Protein 6T0Q (pdb70)

Foldseek 3Di:
DDDAFPAFKDFDDFFFQQFAFWWDACPPVQQFWFDAWAKKKKKDKAWDPPPWWWFKKKKWKEWAAWKWKDKQLHTFDIGTHQQATDITIATAGTTIMMIMMIGGHHDGRGHTTMKMWIWIAIRHGDIDIDIDDQNIFMAPHHQDVSNRHPPDDRPVGHTIHTRAGQCGHPRHHHHFDFNDDLFVAFWWAAPCQPPQWHDFWKKKKKDKFFPPVFFWFKKKKKKDKAAKKWKDKQRHTNDIDGDLQEITMMMGGHDGTGMMMMMMIGGHRIGGITMWMKMWIYTPVTDIDIDIDDQVMWMDGDQDPPNRHRDDDSPPTHRIGGPGRAADPPSGNNRHGDGD

Radius of gyration: 22.01 Å; Cα contacts (8 Å, |Δi|>4): 995; chains: 1; bounding box: 43×61×59 Å

Nearest PDB structures (foldseek):
  6t0q-assembly1_A  TM=1.003E+00  e=1.542E-68  Pleurotus ostreatus
  6li7-assembly1_A  TM=1.002E+00  e=1.374E-64  Pleurotus ostreatus
  3w5n-assembly1_A  TM=4.608E-01  e=1.724E-20  Streptomyces avermitilis MA-4680 = NBRC 14893
  2okx-assembly1_A  TM=4.204E-01  e=1.233E-11  Bacillus sp. GL1
  6qe7-assembly2_B  TM=2.698E-01  e=7.653E-05  Acetivibrio thermocellus

Sequence (340 aa):
ATCKITATPRQFQPALLSTSKWIWTGENPIPGGSNIISTRPFRKNITAPCGKCSVCATIVVASDDAHTFYVNGVRIGTGAGFRQGQALFVALQPTWNLFAIAGQNLVANSPAGIMASILVHFSDGTSETFVTDESWKTLRAAPPENFQLPSTNDSNWPSAAVQGAYQNSVWGPPVLPPVLPLRGSSNWIWTSDNVNGAAPVGSRAFRKTVNQCTKVAVCATVLIAADDRYTLYVNGATVGSGSSYTVADAYTIPNLHPTFNTFAINATNGGGPAGVIATILITYSDGSNETVVTDASWKAIQTIPQGFQPPLIDEFGWESAKIIGAFGVAPWGAGMVIPSA

Secondary structure (DSSP, 8-state):
---------EE------TT-EEEE--SSSSTT--B-SEEEEEEEEEEPPTT--EEEEEEEEEEEEEEEEEETTEEEEEEEEEEEEEEEEEE--SSEEEEEEEEEE-STTB--EEEEEEEEEETTS-EEEEE-STTSEE-SSSPPTTTTSTTS--TTSPBPEEEEESSSSSS-PPBPPBSS-STT-EEEE-TT-BTTBB-SEEEEEEEEE--TTS-EEEEEEEEEEESEEEEEETTEEEEEE--SSB-EEEEE----SS-EEEEEEEEE-SBS-EEEEEEEEEETTS-EEEEESSTTSEEESSPPTTSSSTT---TTPEEPEEEEETT-TTT-S--B--B-

Solvent-accessible surface area: 14130 Å² total; per-residue (Å²): 129,121,46,175,68,88,8,87,32,80,143,7,63,44,1,96,2,60,92,0,69,0,0,2,7,13,57,33,121,113,78,12,13,59,9,111,106,15,42,19,0,0,11,53,80,13,88,22,46,135,85,50,10,8,11,6,3,6,0,0,1,0,0,10,34,17,6,28,0,35,4,28,19,58,160,21,14,79,21,72,27,47,179,97,3,51,26,18,16,2,9,20,66,48,71,96,6,4,1,0,0,14,0,70,0,91,84,54,122,19,40,0,0,0,0,0,0,0,2,6,12,2,5,71,36,63,35,74,55,39,27,0,32,101,54,0,49,1,38,147,50,67,34,54,156,81,8,31,54,67,99,32,115,26,74,147,27,65,66,4,33,56,9,13,15,56,125,110,31,92,11,24,80,2,87,45,10,57,2,6,71,1,203,61,1,21,0,0,0,0,52,29,5,76,157,52,43,9,65,109,21,42,24,0,0,3,44,47,12,71,76,99,129,60,75,9,24,6,1,10,0,0,0,0,0,11,45,125,5,31,2,30,7,50,28,54,91,18,14,70,13,69,37,95,78,72,3,42,5,18,8,2,5,60,16,89,64,43,58,3,0,1,0,0,38,0,35,0,56,34,29,51,1,0,0,0,1,1,2,22,0,4,4,72,83,8,38,65,44,73,12,32,0,38,48,64,1,68,0,34,72,114,44,49,183,28,19,39,51,43,145,46,119,60,182,58,19,53,63,4,71,76,52,10,57,37,29,57,88,91,34,23,75,69,21,89,39,40,44,0

B-factor: mean 29.85, std 12.52, range [14.78, 109.97]

Structure (mmCIF, N/CA/C/O backbone):
data_6T0Q
#
_entry.id   6T0Q
#
_cell.length_a   153.070
_cell.length_b   153.070
_cell.length_c   145.811
_cell.angle_alpha   90.000
_cell.angle_beta   90.000
_cell.angle_gamma   120.000
#
_symmetry.space_group_name_H-M   'P 61 2 2'
#
loop_
_entity.id
_entity.type
_entity.pdbx_description
1 polymer Lectin
2 branched 2-acetamido-2-deoxy-beta-D-glucopyranose-(1-4)-2-acetamido-2-deoxy-beta-D-glucopyranose
3 non-polymer 2-acetamido-2-deoxy-beta-D-glucopyranose
4 non-polymer 'CALCIUM ION'
5 non-polymer GLYCEROL
6 water water
#
loop_
_atom_site.group_PDB
_atom_site.id
_atom_site.type_symbol
_atom_site.label_atom_id
_atom_site.label_alt_id
_atom_site.label_comp_id
_atom_site.label_asym_id
_atom_site.label_entity_id
_atom_site.label_seq_id
_atom_site.pdbx_PDB_ins_code
_atom_site.Cartn_x
_atom_site.Cartn_y
_atom_site.Cartn_z
_atom_site.occupancy
_atom_site.B_iso_or_equiv
_atom_site.auth_seq_id
_atom_site.auth_comp_id
_atom_site.auth_asym_id
_atom_site.auth_atom_id
_atom_site.pdbx_PDB_model_num
ATOM 1 N N . ALA A 1 14 ? 29.380 74.892 47.487 1.00 102.85 34 ALA A N 1
ATOM 2 C CA . ALA A 1 14 ? 29.277 76.082 46.651 1.00 103.28 34 ALA A CA 1
ATOM 3 C C . ALA A 1 14 ? 28.706 75.749 45.271 1.00 103.70 34 ALA A C 1
ATOM 4 O O . ALA A 1 14 ? 27.926 76.522 44.716 1.00 100.35 34 ALA A O 1
ATOM 6 N N . THR A 1 15 ? 29.092 74.595 44.728 1.00 103.83 35 THR A N 1
ATOM 7 C CA . THR A 1 15 ? 28.668 74.152 43.407 1.00 96.69 35 THR A CA 1
ATOM 8 C C . THR A 1 15 ? 27.805 72.897 43.510 1.00 84.77 35 THR A C 1
ATOM 9 O O . THR A 1 15 ? 27.876 72.144 44.486 1.00 83.73 35 THR A O 1
ATOM 13 N N . CYS A 1 16 ? 26.980 72.682 42.482 1.00 70.27 36 CYS A N 1
ATOM 14 C CA . CYS A 1 16 ? 26.073 71.543 42.414 1.00 59.18 36 CYS A CA 1
ATOM 15 C C . CYS A 1 16 ? 26.416 70.640 41.235 1.00 47.03 36 CYS A C 1
ATOM 16 O O . CYS A 1 16 ? 26.877 71.098 40.185 1.00 43.77 36 CYS A O 1
ATOM 19 N N . LYS A 1 17 ? 26.161 69.350 41.422 1.00 37.28 37 LYS A N 1
ATOM 20 C CA . LYS A 1 17 ? 26.204 68.387 40.331 1.00 37.56 37 LYS A CA 1
ATOM 21 C C . LYS A 1 17 ? 25.086 68.680 39.335 1.00 33.03 37 LYS A C 1
ATOM 22 O O . LYS A 1 17 ? 23.939 68.909 39.729 1.00 32.23 37 LYS A O 1
ATOM 28 N N . ILE A 1 18 ? 25.409 68.682 38.044 1.00 27.17 38 ILE A N 1
ATOM 29 C CA . ILE A 1 18 ? 24.418 68.979 37.014 1.00 28.31 38 ILE A CA 1
ATOM 30 C C . ILE A 1 18 ? 23.807 67.667 36.542 1.00 30.33 38 ILE A C 1
ATOM 31 O O . ILE A 1 18 ? 24.451 66.883 35.844 1.00 32.57 38 ILE A O 1
ATOM 36 N N . THR A 1 19 ? 22.564 67.418 36.940 1.00 28.14 39 THR A N 1
ATOM 37 C CA . THR A 1 19 ? 21.826 66.267 36.449 1.00 28.91 39 THR A CA 1
ATOM 38 C C . THR A 1 19 ? 20.918 66.613 35.271 1.00 27.51 39 THR A C 1
ATOM 39 O O . THR A 1 19 ? 20.341 65.706 34.666 1.00 30.91 39 THR A O 1
ATOM 43 N N . ALA A 1 20 ? 20.782 67.895 34.927 1.00 30.35 40 ALA A N 1
ATOM 44 C CA . ALA A 1 20 ? 20.063 68.273 33.713 1.00 28.28 40 ALA A CA 1
ATOM 45 C C . ALA A 1 20 ? 20.742 67.667 32.491 1.00 26.48 40 ALA A C 1
ATOM 46 O O . ALA A 1 20 ? 21.972 67.602 32.418 1.00 26.55 40 ALA A O 1
ATOM 48 N N . THR A 1 21 ? 19.940 67.225 31.530 1.00 26.54 41 THR A N 1
ATOM 49 C CA . THR A 1 21 ? 20.411 66.654 30.274 1.00 28.66 41 THR A CA 1
ATOM 50 C C . THR A 1 21 ? 19.774 67.389 29.103 1.00 25.17 41 THR A C 1
ATOM 51 O O . THR A 1 21 ? 18.810 68.138 29.287 1.00 25.64 41 THR A O 1
ATOM 55 N N . PRO A 1 22 ? 20.290 67.206 27.875 1.00 26.86 42 PRO A N 1
ATOM 56 C CA . PRO A 1 22 ? 19.750 67.954 26.726 1.00 24.99 42 PRO A CA 1
ATOM 57 C C . PRO A 1 22 ? 18.244 67.785 26.561 1.00 29.24 42 PRO A C 1
ATOM 58 O O . PRO A 1 22 ? 17.675 66.736 26.862 1.00 27.46 42 PRO A O 1
ATOM 62 N N . ARG A 1 23 ? 17.595 68.842 26.072 1.00 26.32 43 ARG A N 1
ATOM 63 C CA . ARG A 1 23 ? 16.145 68.831 25.943 1.00 27.40 43 ARG A CA 1
ATOM 64 C C . ARG A 1 23 ? 15.718 69.788 24.839 1.00 22.12 43 ARG A C 1
ATOM 65 O O . ARG A 1 23 ? 16.495 70.618 24.360 1.00 20.52 43 ARG A O 1
ATOM 73 N N . GLN A 1 24 ? 14.459 69.666 24.446 1.00 20.81 44 GLN A N 1
ATOM 74 C CA . GLN A 1 24 ? 13.873 70.670 23.572 1.00 25.45 44 GLN A CA 1
ATOM 75 C C . GLN A 1 24 ? 13.984 72.048 24.218 1.00 25.64 44 GLN A C 1
ATOM 76 O O . GLN A 1 24 ? 13.765 72.207 25.421 1.00 23.60 44 GLN A O 1
ATOM 82 N N . PHE A 1 25 ? 14.355 73.043 23.418 1.00 21.20 45 PHE A N 1
ATOM 83 C CA . PHE A 1 25 ? 14.525 74.395 23.939 1.00 21.70 45 PHE A CA 1
ATOM 84 C C . PHE A 1 25 ? 13.196 74.934 24.461 1.00 21.42 45 PHE A C 1
ATOM 85 O O . PHE A 1 25 ? 12.154 74.767 23.820 1.00 21.54 45 PHE A O 1
ATOM 93 N N . GLN A 1 26 ? 13.237 75.587 25.632 1.00 20.72 46 GLN A N 1
ATOM 94 C CA . GLN A 1 26 ? 12.048 76.181 26.249 1.00 21.29 46 GLN A CA 1
ATOM 95 C C . GLN A 1 26 ? 12.073 77.696 26.095 1.00 20.10 46 GLN A C 1
ATOM 96 O O . GLN A 1 26 ? 12.942 78.360 26.683 1.00 22.07 46 GLN A O 1
ATOM 102 N N . PRO A 1 27 ? 11.145 78.284 25.345 1.00 23.06 47 PRO A N 1
ATOM 103 C CA . PRO A 1 27 ? 11.182 79.734 25.124 1.00 24.50 47 PRO A CA 1
ATOM 104 C C . PRO A 1 27 ? 10.992 80.507 26.419 1.00 26.94 47 PRO A C 1
ATOM 105 O O . PRO A 1 27 ? 10.147 80.164 27.246 1.00 25.46 47 PRO A O 1
ATOM 109 N N . ALA A 1 28 ? 11.810 81.543 26.601 1.00 22.95 48 ALA A N 1
ATOM 110 C CA . ALA A 1 28 ? 11.496 82.560 27.596 1.00 23.76 48 ALA A CA 1
ATOM 111 C C . ALA A 1 28 ? 10.370 83.432 27.054 1.00 25.44 48 ALA A C 1
ATOM 112 O O . ALA A 1 28 ? 10.382 83.809 25.881 1.00 24.31 48 ALA A O 1
ATOM 114 N N . LEU A 1 29 ? 9.378 83.717 27.891 1.00 19.76 49 LEU A N 1
ATOM 115 C CA . LEU A 1 29 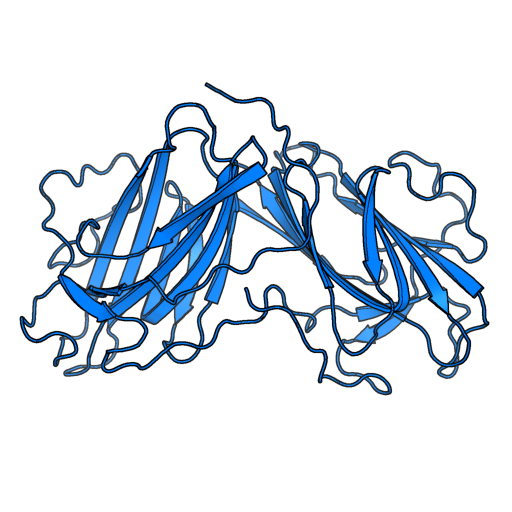? 8.194 84.464 27.487 1.00 19.75 49 LEU A CA 1
ATOM 116 C C . LEU A 1 29 ? 8.127 85.785 28.242 1.00 21.58 49 LEU A C 1
ATOM 117 O O . LEU A 1 29 ? 8.563 85.878 29.390 1.00 19.07 49 LEU A O 1
ATOM 122 N N . LEU A 1 30 ? 7.530 86.789 27.608 1.00 20.82 50 LEU A N 1
ATOM 123 C CA . LEU A 1 30 ? 7.377 88.111 28.206 1.00 23.06 50 LEU A CA 1
ATOM 124 C C . LEU A 1 30 ? 6.035 88.297 28.899 1.00 24.23 50 LEU A C 1
ATOM 125 O O . LEU A 1 30 ? 5.798 89.362 29.482 1.00 19.78 50 LEU A O 1
ATOM 130 N N . SER A 1 31 ? 5.172 87.275 28.865 1.00 22.29 51 SER A N 1
ATOM 131 C CA . SER A 1 31 ? 3.771 87.425 29.270 1.00 23.51 51 SER A CA 1
ATOM 132 C C . SER A 1 31 ? 3.627 87.905 30.708 1.00 24.97 51 SER A C 1
ATOM 133 O O . SER A 1 31 ? 2.679 88.632 31.030 1.00 25.65 51 SER A O 1
ATOM 136 N N . THR A 1 32 ? 4.522 87.481 31.601 1.00 18.67 52 THR A N 1
ATOM 137 C CA . THR A 1 32 ? 4.417 87.874 33.000 1.00 23.36 52 THR A CA 1
ATOM 138 C C . THR A 1 32 ? 5.309 89.057 33.346 1.00 24.05 52 THR A C 1
ATOM 139 O O . THR A 1 32 ? 5.366 89.459 34.512 1.00 23.74 52 THR A O 1
ATOM 143 N N . SER A 1 33 ? 5.986 89.639 32.366 1.00 17.61 53 SER A N 1
ATOM 144 C CA . SER A 1 33 ? 6.944 90.689 32.668 1.00 18.75 53 SER A CA 1
ATOM 145 C C . SER A 1 33 ? 6.267 92.056 32.706 1.00 22.99 53 SER A C 1
ATOM 146 O O . SER A 1 33 ? 5.173 92.249 32.168 1.00 22.67 53 SER A O 1
ATOM 149 N N . LYS A 1 34 ? 6.944 93.018 33.343 1.00 18.12 54 LYS A N 1
ATOM 150 C CA . LYS A 1 34 ? 6.469 94.393 33.436 1.00 17.09 54 LYS A CA 1
ATOM 151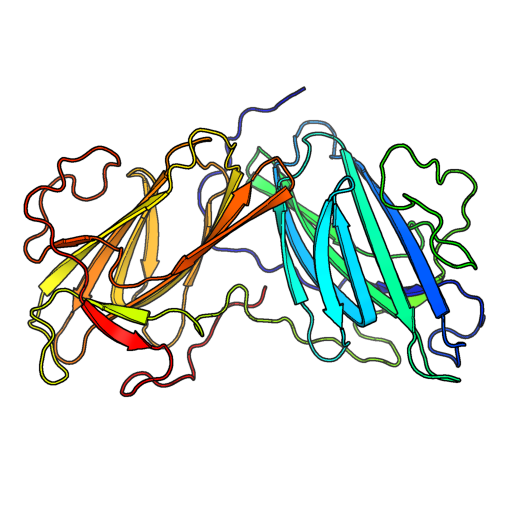 C C . LYS A 1 34 ? 7.482 95.366 32.838 1.00 17.98 54 LYS A C 1
ATOM 152 O O . LYS A 1 34 ? 8.696 95.150 32.903 1.00 20.61 54 LYS A O 1
ATOM 158 N N . TRP A 1 35 ? 6.960 96.443 32.258 1.00 16.80 55 TRP A N 1
ATOM 159 C CA . TRP A 1 35 ? 7.773 97.596 31.889 1.00 17.34 55 TRP A CA 1
ATOM 160 C C . TRP A 1 35 ? 8.130 98.385 33.144 1.00 20.81 55 TRP A C 1
ATOM 161 O O . TRP A 1 35 ? 7.263 98.636 33.987 1.00 19.69 55 TRP A O 1
ATOM 172 N N . ILE A 1 36 ? 9.392 98.800 33.275 1.00 17.94 56 ILE A N 1
ATOM 173 C CA . ILE A 1 36 ? 9.753 99.635 34.415 1.00 19.58 56 ILE A CA 1
ATOM 174 C C . ILE A 1 36 ? 10.510 100.869 33.952 1.00 22.54 56 ILE A C 1
ATOM 175 O O . ILE A 1 36 ? 11.187 100.873 32.915 1.00 18.63 56 ILE A O 1
ATOM 180 N N . TRP A 1 37 ? 10.369 101.928 34.739 1.00 19.50 57 TRP A N 1
ATOM 181 C CA . TRP A 1 37 ? 11.185 103.126 34.614 1.00 18.13 57 TRP A CA 1
ATOM 182 C C . TRP A 1 37 ? 11.316 103.700 36.024 1.00 22.13 57 TRP A C 1
ATOM 183 O O . TRP A 1 37 ? 11.164 102.973 37.014 1.00 20.37 57 TRP A O 1
ATOM 194 N N . THR A 1 38 ? 11.587 105.003 36.124 1.00 21.86 58 THR A N 1
ATOM 195 C CA . THR A 1 38 ? 11.882 105.631 37.409 1.00 20.65 58 THR A CA 1
ATOM 196 C C . THR A 1 38 ? 10.653 106.181 38.116 1.00 24.02 58 THR A C 1
ATOM 197 O O . THR A 1 38 ? 10.678 106.340 39.339 1.00 24.02 58 THR A O 1
ATOM 201 N N . GLY A 1 39 ? 9.604 106.536 37.387 1.00 20.61 59 GLY A N 1
ATOM 202 C CA . GLY A 1 39 ? 8.513 107.253 38.010 1.00 21.77 59 GLY A CA 1
ATOM 203 C C . GLY A 1 39 ? 8.734 108.744 38.115 1.00 26.25 59 GLY A C 1
ATOM 204 O O . GLY A 1 39 ? 7.940 109.429 38.771 1.00 21.53 59 GLY A O 1
ATOM 205 N N . GLU A 1 40 ? 9.788 109.273 37.481 1.00 22.47 60 GLU A N 1
ATOM 206 C CA . GLU A 1 40 ? 9.959 110.722 37.413 1.00 28.30 60 GLU A CA 1
ATOM 207 C C . GLU A 1 40 ? 8.713 111.398 36.853 1.00 29.13 60 GLU A C 1
ATOM 208 O O . GLU A 1 40 ? 8.352 112.498 37.281 1.00 26.14 60 GLU A O 1
ATOM 214 N N . ASN A 1 41 ? 8.026 110.745 35.915 1.00 22.89 61 ASN A N 1
ATOM 215 C CA . ASN A 1 41 ? 6.647 111.108 35.614 1.00 22.42 61 ASN A CA 1
ATOM 216 C C . ASN A 1 41 ? 5.749 110.104 36.313 1.00 21.39 61 ASN A C 1
ATOM 217 O O . ASN A 1 41 ? 5.811 108.907 35.981 1.00 23.57 61 ASN A O 1
ATOM 222 N N . PRO A 1 42 ? 4.926 110.521 37.285 1.00 19.95 62 PRO A N 1
ATOM 223 C CA . PRO A 1 42 ? 4.070 109.556 37.992 1.00 25.75 62 PRO A CA 1
ATOM 224 C C . PRO A 1 42 ? 2.999 108.925 37.114 1.00 24.34 62 PRO A C 1
ATOM 225 O O . PRO A 1 42 ? 2.324 107.994 37.579 1.00 24.76 62 PRO A O 1
ATOM 229 N N . ILE A 1 43 ? 2.815 109.384 35.880 1.00 23.69 63 ILE A N 1
ATOM 230 C CA . ILE A 1 43 ? 1.895 108.750 34.940 1.00 21.53 63 ILE A CA 1
ATOM 231 C C . ILE A 1 43 ? 2.652 107.632 34.227 1.00 20.32 63 ILE A C 1
ATOM 232 O O . ILE A 1 43 ? 3.627 107.923 33.515 1.00 21.41 63 ILE A O 1
ATOM 237 N N . PRO A 1 44 ? 2.255 106.371 34.389 1.00 21.94 64 PRO A N 1
ATOM 238 C CA . PRO A 1 44 ? 2.945 105.279 33.684 1.00 21.48 64 PRO A CA 1
ATOM 239 C C . PRO A 1 44 ? 2.729 105.398 32.182 1.00 23.22 64 PRO A C 1
ATOM 240 O O . PRO A 1 44 ? 1.616 105.644 31.717 1.00 22.23 64 PRO A O 1
ATOM 244 N N . GLY A 1 45 ? 3.807 105.242 31.423 1.00 18.67 65 GLY A N 1
ATOM 245 C CA . GLY A 1 45 ? 3.683 105.460 29.994 1.00 20.06 65 GLY A CA 1
ATOM 246 C C . GLY A 1 45 ? 3.532 106.911 29.600 1.00 21.49 65 GLY A C 1
ATOM 247 O O . GLY A 1 45 ? 3.237 107.202 28.434 1.00 20.50 65 GLY A O 1
ATOM 248 N N . GLY A 1 46 ? 3.738 107.837 30.535 1.00 19.28 66 GLY A N 1
ATOM 249 C CA . GLY A 1 46 ? 3.632 109.247 30.231 1.00 20.31 66 GLY A CA 1
ATOM 250 C C . GLY A 1 46 ? 4.902 109.817 29.627 1.00 21.88 66 GLY A C 1
ATOM 251 O O . GLY A 1 46 ? 5.879 109.118 29.357 1.00 20.02 66 GLY A O 1
ATOM 252 N N . SER A 1 47 ? 4.858 111.132 29.408 1.00 18.31 67 SER A N 1
ATOM 253 C CA . SER A 1 47 ? 5.977 111.888 28.857 1.00 22.19 67 SER A CA 1
ATOM 254 C C . SER A 1 47 ? 7.191 111.857 29.786 1.00 25.38 67 SER A C 1
ATOM 255 O O . SER A 1 47 ? 7.086 112.184 30.973 1.00 24.54 67 SER A O 1
ATOM 258 N N . ASN A 1 48 ? 8.353 111.486 29.242 1.00 18.93 68 ASN A N 1
ATOM 259 C CA . ASN A 1 48 ? 9.595 111.462 30.005 1.00 22.35 68 ASN A CA 1
ATOM 260 C C . ASN A 1 48 ? 10.686 112.255 29.296 1.00 26.11 68 ASN A C 1
ATOM 261 O O . ASN A 1 48 ? 10.684 112.406 28.072 1.00 21.35 68 ASN A O 1
ATOM 266 N N . ILE A 1 49 ? 11.651 112.726 30.085 1.00 23.60 69 ILE A N 1
ATOM 267 C CA . ILE A 1 49 ? 12.753 113.514 29.539 1.00 28.36 69 ILE A CA 1
ATOM 268 C C . ILE A 1 49 ? 13.801 112.593 28.922 1.00 29.14 69 ILE A C 1
ATOM 269 O O . ILE A 1 49 ? 13.919 111.414 29.262 1.00 24.23 69 ILE A O 1
ATOM 274 N N . ILE A 1 50 ? 14.592 113.160 28.007 1.00 23.82 70 ILE A N 1
ATOM 275 C CA . ILE A 1 50 ? 15.768 112.461 27.504 1.00 24.37 70 ILE A CA 1
ATOM 276 C C . ILE A 1 50 ? 16.703 112.187 28.668 1.00 27.37 70 ILE A C 1
ATOM 277 O O . ILE A 1 50 ? 17.059 113.099 29.424 1.00 26.09 70 ILE A O 1
ATOM 282 N N . SER A 1 51 ? 17.098 110.927 28.830 1.00 24.17 71 SER A N 1
ATOM 283 C CA . SER A 1 51 ? 17.813 110.525 30.034 1.00 25.45 71 SER A CA 1
ATOM 284 C C . SER A 1 51 ? 18.245 109.072 29.910 1.00 26.44 71 SER A C 1
ATOM 285 O O . SER A 1 51 ? 17.670 108.294 29.142 1.00 25.29 71 SER A O 1
ATOM 288 N N . THR A 1 52 ? 19.262 108.722 30.695 1.00 27.55 72 THR A N 1
ATOM 289 C CA . THR A 1 52 ? 19.708 107.350 30.892 1.00 25.65 72 THR A CA 1
ATOM 290 C C . THR A 1 52 ? 19.534 107.006 32.366 1.00 24.82 72 THR A C 1
ATOM 291 O O . THR A 1 52 ? 19.840 107.824 33.240 1.00 23.97 72 THR A O 1
ATOM 295 N N . ARG A 1 53 ? 19.024 105.806 32.651 1.00 23.73 73 ARG A N 1
ATOM 296 C CA . ARG A 1 53 ? 18.688 105.448 34.029 1.00 21.14 73 ARG A CA 1
ATOM 297 C C . ARG A 1 53 ? 19.116 104.019 34.341 1.00 23.50 73 ARG A C 1
ATOM 298 O O . ARG A 1 53 ? 19.003 103.140 33.473 1.00 24.70 73 ARG A O 1
ATOM 306 N N . PRO A 1 54 ? 19.612 103.759 35.554 1.00 24.75 74 PRO A N 1
ATOM 307 C CA . PRO A 1 54 ? 20.023 102.403 35.931 1.00 24.42 74 PRO A CA 1
ATOM 308 C C . PRO A 1 54 ? 18.903 101.584 36.553 1.00 27.50 74 PRO A C 1
ATOM 309 O O . PRO A 1 54 ? 18.012 102.105 37.225 1.00 24.80 74 PRO A O 1
ATOM 313 N N . PHE A 1 55 ? 18.987 100.270 36.338 1.00 22.15 75 PHE A N 1
ATOM 314 C CA . PHE A 1 55 ? 18.064 99.302 36.926 1.00 24.42 75 PHE A CA 1
ATOM 315 C C . PHE A 1 55 ? 18.860 98.073 37.340 1.00 24.20 75 PHE A C 1
ATOM 316 O O . PHE A 1 55 ? 19.682 97.582 36.562 1.00 28.24 75 PHE A O 1
ATOM 324 N N . ARG A 1 56 ? 18.618 97.588 38.560 1.00 21.90 76 ARG A N 1
ATOM 325 C CA . ARG A 1 56 ? 19.404 96.515 39.160 1.00 27.87 76 ARG A CA 1
ATOM 326 C C . ARG A 1 56 ? 18.497 95.574 39.929 1.00 27.67 76 ARG A C 1
ATOM 327 O O . ARG A 1 56 ? 17.549 96.010 40.587 1.00 23.42 76 ARG A O 1
ATOM 335 N N . LYS A 1 57 ? 18.852 94.291 39.914 1.00 23.02 77 LYS A N 1
ATOM 336 C CA . LYS A 1 57 ? 18.164 93.315 40.752 1.00 25.99 77 LYS A CA 1
ATOM 337 C C . LYS A 1 57 ? 19.115 92.163 41.050 1.00 24.80 77 LYS A C 1
ATOM 338 O O . LYS A 1 57 ? 19.655 91.554 40.122 1.00 23.19 77 LYS A O 1
ATOM 344 N N . ASN A 1 58 ? 19.352 91.902 42.336 1.00 23.54 78 ASN A N 1
ATOM 345 C CA . ASN A 1 58 ? 20.073 90.716 42.801 1.00 27.09 78 ASN A CA 1
ATOM 346 C C . ASN A 1 58 ? 19.059 89.588 42.930 1.00 29.28 78 ASN A C 1
ATOM 347 O O . ASN A 1 58 ? 18.149 89.655 43.761 1.00 25.15 78 ASN A O 1
ATOM 352 N N . ILE A 1 59 ? 19.201 88.555 42.110 1.00 21.59 79 ILE A N 1
ATOM 353 C CA .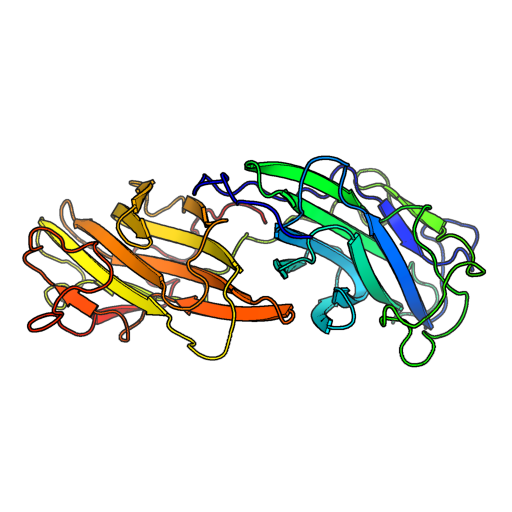 ILE A 1 59 ? 18.268 87.435 42.102 1.00 26.84 79 ILE A CA 1
ATOM 354 C C . ILE A 1 59 ? 18.971 86.230 42.711 1.00 34.18 79 ILE A C 1
ATOM 355 O O . ILE A 1 59 ? 20.010 85.790 42.207 1.00 30.31 79 ILE A O 1
ATOM 360 N N . THR A 1 60 ? 18.413 85.704 43.797 1.00 32.75 80 THR A N 1
ATOM 361 C CA . THR A 1 60 ? 19.002 84.563 44.486 1.00 38.12 80 THR A CA 1
ATOM 362 C C . THR A 1 60 ? 18.418 83.253 43.962 1.00 38.84 80 THR A C 1
ATOM 363 O O . THR A 1 60 ? 17.277 83.201 43.495 1.00 47.06 80 THR A O 1
ATOM 367 N N . ALA A 1 61 ? 19.240 82.185 44.005 1.00 39.57 81 ALA A N 1
ATOM 368 C CA . ALA A 1 61 ? 18.747 80.875 43.599 1.00 42.90 81 ALA A CA 1
ATOM 369 C C . ALA A 1 61 ? 17.868 80.288 44.699 1.00 47.86 81 ALA A C 1
ATOM 370 O O . ALA A 1 61 ? 18.168 80.460 45.884 1.00 41.55 81 ALA A O 1
ATOM 372 N N . PRO A 1 62 ? 16.772 79.620 44.337 1.00 53.18 82 PRO A N 1
ATOM 373 C CA . PRO A 1 62 ? 15.978 78.909 45.348 1.00 53.17 82 PRO A CA 1
ATOM 374 C C . PRO A 1 62 ? 16.834 77.886 46.080 1.00 54.26 82 PRO A C 1
ATOM 375 O O . PRO A 1 62 ? 17.730 77.269 45.502 1.00 49.13 82 PRO A O 1
ATOM 379 N N . CYS A 1 63 ? 16.570 77.730 47.375 1.00 65.97 83 CYS A N 1
ATOM 380 C CA . CYS A 1 63 ? 17.373 76.818 48.177 1.00 67.96 83 CYS A CA 1
ATOM 381 C C . CYS A 1 63 ? 17.267 75.401 47.631 1.00 54.28 83 CYS A C 1
ATOM 382 O O . CYS A 1 63 ? 16.212 74.978 47.151 1.00 57.05 83 CYS A O 1
ATOM 385 N N . GLY A 1 64 ? 18.382 74.677 47.674 1.00 48.06 84 GLY A N 1
ATOM 386 C CA . GLY A 1 64 ? 18.427 73.300 47.238 1.00 47.89 84 GLY A CA 1
ATOM 387 C C . GLY A 1 64 ? 18.935 73.075 45.827 1.00 50.18 84 GLY A C 1
ATOM 388 O O . GLY A 1 64 ? 19.110 71.916 45.434 1.00 48.76 84 GLY A O 1
ATOM 389 N N . LYS A 1 65 ? 19.174 74.131 45.052 1.00 57.68 85 LYS A N 1
ATOM 390 C CA . LYS A 1 65 ? 19.650 73.952 43.685 1.00 55.34 85 LYS A CA 1
ATOM 391 C C . LYS A 1 65 ? 20.528 75.126 43.282 1.00 47.26 85 LYS A C 1
ATOM 392 O O . LYS A 1 65 ? 20.524 76.187 43.915 1.00 40.54 85 LYS A O 1
ATOM 398 N N . CYS A 1 66 ? 21.276 74.917 42.202 1.00 37.96 86 CYS A N 1
ATOM 399 C CA . CYS A 1 66 ? 22.207 75.897 41.669 1.00 29.38 86 CYS A CA 1
ATOM 400 C C . CYS A 1 66 ? 21.716 76.376 40.313 1.00 30.72 86 CYS A C 1
ATOM 401 O O . CYS A 1 66 ? 21.282 75.570 39.484 1.00 22.83 86 CYS A O 1
ATOM 404 N N . SER A 1 67 ? 21.809 77.676 40.080 1.00 23.10 87 SER A N 1
ATOM 405 C CA . SER A 1 67 ? 21.538 78.201 38.755 1.00 27.38 87 SER A CA 1
ATOM 406 C C . SER A 1 67 ? 22.732 77.923 37.851 1.00 29.87 87 SER A C 1
ATOM 407 O O . SER A 1 67 ? 23.887 77.928 38.297 1.00 26.87 87 SER A O 1
ATOM 410 N N . VAL A 1 68 ? 22.447 77.651 36.585 1.00 25.60 88 VAL A N 1
ATOM 411 C CA . VAL A 1 68 ? 23.458 77.268 35.607 1.00 25.94 88 VAL A CA 1
ATOM 412 C C . VAL A 1 68 ? 23.585 78.312 34.500 1.00 21.97 88 VAL A C 1
ATOM 413 O O . VAL A 1 68 ? 24.677 78.806 34.219 1.00 23.11 88 VAL A O 1
ATOM 417 N N . CYS A 1 69 ? 22.473 78.659 33.861 1.00 20.87 89 CYS A N 1
ATOM 418 C CA . CYS A 1 69 ? 22.502 79.590 32.743 1.00 19.85 89 CYS A CA 1
ATOM 419 C C . CYS A 1 69 ? 21.098 80.144 32.561 1.00 23.38 89 CYS A C 1
ATOM 420 O O . CYS A 1 69 ? 20.146 79.680 33.195 1.00 22.55 89 CYS A O 1
ATOM 423 N N . ALA A 1 70 ? 20.979 81.156 31.693 1.00 21.14 90 ALA A N 1
ATOM 424 C CA . ALA A 1 70 ? 19.709 81.849 31.508 1.00 22.74 90 ALA A CA 1
ATOM 425 C C . ALA A 1 70 ? 19.476 82.164 30.044 1.00 22.74 90 ALA A C 1
ATOM 426 O O . ALA A 1 70 ? 20.415 82.500 29.316 1.00 20.01 90 ALA A O 1
ATOM 428 N N . THR A 1 71 ? 18.211 82.065 29.636 1.00 21.04 91 THR A N 1
ATOM 429 C CA . THR A 1 71 ? 17.722 82.614 28.380 1.00 21.64 91 THR A CA 1
ATOM 430 C C . THR A 1 71 ? 17.045 83.943 28.694 1.00 22.81 91 THR A C 1
ATOM 431 O O . THR A 1 71 ? 16.150 83.992 29.543 1.00 22.48 91 THR A O 1
ATOM 435 N N . ILE A 1 72 ? 17.477 85.014 28.037 1.00 18.28 92 ILE A N 1
ATOM 436 C CA . ILE A 1 72 ? 16.985 86.357 28.340 1.00 20.01 92 ILE A CA 1
ATOM 437 C C . ILE A 1 72 ? 16.301 86.933 27.109 1.00 21.14 92 ILE A C 1
ATOM 438 O O . ILE A 1 72 ? 16.806 86.791 25.989 1.00 21.42 92 ILE A O 1
ATOM 443 N N . VAL A 1 73 ? 15.150 87.579 27.309 1.00 15.88 93 VAL A N 1
ATOM 444 C CA . VAL A 1 73 ? 14.532 88.407 26.274 1.00 17.08 93 VAL A CA 1
ATOM 445 C C . VAL A 1 73 ? 14.316 89.790 26.866 1.00 20.42 93 VAL A C 1
ATOM 446 O O . VAL A 1 73 ? 13.743 89.912 27.955 1.00 18.37 93 VAL A O 1
ATOM 450 N N . VAL A 1 74 ? 14.770 90.828 26.158 1.00 16.47 94 VAL A N 1
ATOM 451 C CA . VAL A 1 74 ? 14.724 92.191 26.686 1.00 17.76 94 VAL A CA 1
ATOM 452 C C . VAL A 1 74 ? 14.217 93.134 25.598 1.00 21.90 94 VAL A C 1
ATOM 453 O O . VAL A 1 74 ? 14.518 92.956 24.412 1.00 18.91 94 VAL A O 1
ATOM 457 N N . ALA A 1 75 ? 13.412 94.117 26.002 1.00 18.52 95 ALA A N 1
ATOM 458 C CA . ALA A 1 75 ? 12.893 95.135 25.100 1.00 18.74 95 ALA A CA 1
ATOM 459 C C . ALA A 1 75 ? 12.996 96.484 25.791 1.00 22.59 95 ALA A C 1
ATOM 460 O O . ALA A 1 75 ? 13.029 96.565 27.022 1.00 19.85 95 ALA A O 1
ATOM 462 N N . SER A 1 76 ? 13.011 97.555 24.997 1.00 18.27 96 SER A N 1
ATOM 463 C CA . SER A 1 76 ? 13.242 98.861 25.599 1.00 18.16 96 SER A CA 1
ATOM 464 C C . SER A 1 76 ? 12.635 99.960 24.751 1.00 22.83 96 SER A C 1
ATOM 465 O O . SER A 1 76 ? 12.564 99.859 23.529 1.00 19.08 96 SER A O 1
ATOM 468 N N . ASP A 1 77 ? 12.267 101.042 25.415 1.00 20.34 97 ASP A N 1
ATOM 469 C CA . ASP A 1 77 ? 11.952 102.296 24.748 1.00 20.59 97 ASP A CA 1
ATOM 470 C C . ASP A 1 77 ? 12.788 103.352 25.452 1.00 21.88 97 ASP A C 1
ATOM 471 O O . ASP A 1 77 ? 12.464 103.728 26.579 1.00 22.17 97 ASP A O 1
ATOM 476 N N . ASP A 1 78 ? 13.876 103.824 24.823 1.00 20.48 98 ASP A N 1
ATOM 477 C CA . ASP A 1 78 ? 14.284 103.537 23.443 1.00 21.12 98 ASP A CA 1
ATOM 478 C C . ASP A 1 78 ? 15.371 102.474 23.302 1.00 21.96 98 ASP A C 1
ATOM 479 O O . ASP A 1 78 ? 15.404 101.759 22.313 1.00 22.30 98 ASP A O 1
ATOM 484 N N . ALA A 1 79 ? 16.290 102.393 24.264 1.00 19.28 99 ALA A N 1
ATOM 485 C CA . ALA A 1 79 ? 17.467 101.550 24.087 1.00 20.33 99 ALA A CA 1
ATOM 486 C C . ALA A 1 79 ? 17.912 101.012 25.440 1.00 22.47 99 ALA A C 1
ATOM 487 O O . ALA A 1 79 ? 17.498 101.511 26.490 1.00 18.99 99 ALA A O 1
ATOM 489 N N . HIS A 1 80 ? 18.783 99.996 25.410 1.00 21.21 100 HIS A N 1
ATOM 490 C CA . HIS A 1 80 ? 19.237 99.359 26.642 1.00 19.99 100 HIS A CA 1
ATOM 491 C C . HIS A 1 80 ? 20.635 98.775 26.476 1.00 22.22 100 HIS A C 1
ATOM 492 O O . HIS A 1 80 ? 21.067 98.429 25.371 1.00 20.26 100 HIS A O 1
ATOM 499 N N . THR A 1 81 ? 21.318 98.635 27.613 1.00 21.37 101 THR A N 1
ATOM 500 C CA . THR A 1 81 ? 22.521 97.820 27.744 1.00 22.07 101 THR A CA 1
ATOM 501 C C . THR A 1 81 ? 22.309 96.862 28.905 1.00 23.53 101 THR A C 1
ATOM 502 O O . THR A 1 81 ? 21.932 97.294 29.996 1.00 23.06 101 THR A O 1
ATOM 506 N N . PHE A 1 82 ? 22.559 95.575 28.678 1.00 25.39 102 PHE A N 1
ATOM 507 C CA . PHE A 1 82 ? 22.245 94.525 29.640 1.00 23.65 102 PHE A CA 1
ATOM 508 C C . PHE A 1 82 ? 23.535 93.955 30.222 1.00 25.52 102 PHE A C 1
ATOM 509 O O . PHE A 1 82 ? 24.429 93.548 29.468 1.00 24.59 102 PHE A O 1
ATOM 517 N N . TYR A 1 83 ? 23.616 93.902 31.555 1.00 21.90 103 TYR A N 1
ATOM 518 C CA . TYR A 1 83 ? 24.787 93.395 32.265 1.00 23.74 103 TYR A CA 1
ATOM 519 C C . TYR A 1 83 ? 24.405 92.222 33.160 1.00 26.27 103 TYR A C 1
ATOM 520 O O . TYR A 1 83 ? 23.332 92.220 33.773 1.00 21.90 103 TYR A O 1
ATOM 529 N N . VAL A 1 84 ? 25.303 91.244 33.275 1.00 21.27 104 VAL A N 1
ATOM 530 C CA . VAL A 1 84 ? 25.105 90.133 34.199 1.00 19.81 104 VAL A CA 1
ATOM 531 C C . VAL A 1 84 ? 26.373 89.963 35.025 1.00 25.29 104 VAL A C 1
ATOM 532 O O . VAL A 1 84 ? 27.449 89.698 34.473 1.00 24.55 104 VAL A O 1
ATOM 536 N N . ASN A 1 85 ? 26.246 90.130 36.343 1.00 24.52 105 ASN A N 1
ATOM 537 C CA . ASN A 1 85 ? 27.376 90.032 37.267 1.00 28.57 105 ASN A CA 1
ATOM 538 C C . ASN A 1 85 ? 28.527 90.925 36.818 1.00 32.43 105 ASN A C 1
ATOM 539 O O . ASN A 1 85 ? 29.695 90.540 36.863 1.00 28.99 105 ASN A O 1
ATOM 544 N N . GLY A 1 86 ? 28.184 92.127 36.351 1.00 27.65 106 GLY A N 1
ATOM 545 C CA . GLY A 1 86 ? 29.157 93.124 35.967 1.00 29.83 106 GLY A CA 1
ATOM 546 C C . GLY A 1 86 ? 29.674 93.018 34.551 1.00 29.43 106 GLY A C 1
ATOM 547 O O . GLY A 1 86 ? 30.469 93.868 34.138 1.00 32.52 106 GLY A O 1
ATOM 548 N N . VAL A 1 87 ? 29.253 92.011 33.792 1.00 25.92 107 VAL A N 1
ATOM 549 C CA . VAL A 1 87 ? 29.733 91.791 32.431 1.00 26.32 107 VAL A CA 1
ATOM 550 C C . VAL A 1 87 ? 28.663 92.252 31.455 1.00 24.86 107 VAL A C 1
ATOM 551 O O . VAL A 1 87 ? 27.502 91.834 31.560 1.00 23.92 107 VAL A O 1
ATOM 555 N N . ARG A 1 88 ? 29.041 93.104 30.500 1.00 23.99 108 ARG A N 1
ATOM 556 C CA . ARG A 1 88 ? 28.093 93.518 29.468 1.00 25.90 108 ARG A CA 1
ATOM 557 C C . ARG A 1 88 ? 27.799 92.346 28.538 1.00 29.31 108 ARG A C 1
ATOM 558 O O . ARG A 1 88 ? 28.716 91.786 27.932 1.00 28.92 108 ARG A O 1
ATOM 566 N N . ILE A 1 89 ? 26.519 91.995 28.409 1.00 22.46 109 ILE A N 1
ATOM 567 C CA . ILE A 1 89 ? 26.098 90.852 27.606 1.00 25.30 109 ILE A CA 1
ATOM 568 C C . ILE A 1 89 ? 25.445 91.271 26.294 1.00 27.31 109 ILE A C 1
ATOM 569 O O . ILE A 1 89 ? 25.467 90.488 25.330 1.00 24.21 109 ILE A O 1
ATOM 574 N N . GLY A 1 90 ? 24.871 92.463 26.215 1.00 24.60 110 GLY A N 1
ATOM 575 C CA . GLY A 1 90 ? 24.310 92.909 24.956 1.00 24.98 110 GLY A CA 1
ATOM 576 C C . GLY A 1 90 ? 23.793 94.326 25.053 1.00 26.55 110 GLY A C 1
ATOM 577 O O . GLY A 1 90 ? 23.531 94.850 26.142 1.00 22.97 110 GLY A O 1
ATOM 578 N N . THR A 1 91 ? 23.659 94.940 23.886 1.00 19.29 111 THR A N 1
ATOM 579 C CA . THR A 1 91 ? 23.034 96.241 23.739 1.00 23.97 111 THR A CA 1
ATOM 580 C C . THR A 1 91 ? 21.976 96.115 22.657 1.00 22.96 111 THR A C 1
ATOM 581 O O . THR A 1 91 ? 22.141 95.358 21.698 1.00 22.82 111 THR A O 1
ATOM 585 N N . GLY A 1 92 ? 20.874 96.833 22.830 1.00 23.90 112 GLY A N 1
ATOM 586 C CA . GLY A 1 92 ? 19.784 96.731 21.884 1.00 22.02 112 GLY A CA 1
ATOM 587 C C . GLY A 1 92 ? 18.865 97.928 22.000 1.00 22.64 112 GLY A C 1
ATOM 588 O O . GLY A 1 92 ? 19.155 98.893 22.707 1.00 20.58 112 GLY A O 1
ATOM 589 N N . ALA A 1 93 ? 17.741 97.851 21.299 1.00 22.04 113 ALA A N 1
ATOM 590 C CA . ALA A 1 93 ? 16.834 98.990 21.250 1.00 24.16 113 ALA A CA 1
ATOM 591 C C . ALA A 1 93 ? 15.511 98.523 20.679 1.00 26.84 113 ALA A C 1
ATOM 592 O O . ALA A 1 93 ? 15.495 97.693 19.768 1.00 20.56 113 ALA A O 1
ATOM 594 N N . GLY A 1 94 ? 14.421 99.050 21.209 1.00 22.83 114 GLY A N 1
ATOM 595 C CA . GLY A 1 94 ? 13.158 98.882 20.518 1.00 22.42 114 GLY A CA 1
ATOM 596 C C . GLY A 1 94 ? 12.195 98.003 21.298 1.00 22.93 114 GLY A C 1
ATOM 597 O O . GLY A 1 94 ? 12.591 97.068 22.012 1.00 19.93 114 GLY A O 1
ATOM 598 N N . PHE A 1 95 ? 10.905 98.292 21.141 1.00 22.61 115 PHE A N 1
ATOM 599 C CA . PHE A 1 95 ? 9.864 97.609 21.892 1.00 20.65 115 PHE A CA 1
ATOM 600 C C . PHE A 1 95 ? 8.932 96.781 21.028 1.00 25.27 115 PHE A C 1
ATOM 601 O O . PHE A 1 95 ? 8.089 96.067 21.579 1.00 26.39 115 PHE A O 1
ATOM 609 N N . ARG A 1 96 ? 9.052 96.853 19.700 1.00 19.66 116 ARG A N 1
ATOM 610 C CA . ARG A 1 96 ? 8.200 96.035 18.850 1.00 27.08 116 ARG A CA 1
ATOM 611 C C . ARG A 1 96 ? 8.635 94.575 18.872 1.00 23.43 116 ARG A C 1
ATOM 612 O O . ARG A 1 96 ? 7.793 93.678 18.762 1.00 21.80 116 ARG A O 1
ATOM 620 N N . GLN A 1 97 ? 9.934 94.318 19.025 1.00 20.89 117 GLN A N 1
ATOM 621 C CA . GLN A 1 97 ? 10.456 92.958 19.075 1.00 21.51 117 GLN A CA 1
ATOM 622 C C . GLN A 1 97 ? 11.519 92.863 20.162 1.00 21.80 117 GLN A C 1
ATOM 623 O O . GLN A 1 97 ? 12.399 93.723 20.250 1.00 24.29 117 GLN A O 1
ATOM 629 N N . GLY A 1 98 ? 11.453 91.815 20.969 1.00 18.48 118 GLY A N 1
ATOM 630 C CA . GLY A 1 98 ? 12.455 91.621 21.999 1.00 17.57 118 GLY A CA 1
ATOM 631 C C . GLY A 1 98 ? 13.792 91.197 21.408 1.00 22.43 118 GLY A C 1
ATOM 632 O O . GLY A 1 98 ? 13.903 90.815 20.241 1.00 19.78 118 GLY A O 1
ATOM 633 N N . GLN A 1 99 ? 14.826 91.287 22.243 1.00 19.95 119 GLN A N 1
ATOM 634 C CA . GLN A 1 99 ? 16.179 90.857 21.909 1.00 19.84 119 GLN A CA 1
ATOM 635 C C . GLN A 1 99 ? 16.546 89.636 22.745 1.00 19.99 119 GLN A C 1
ATOM 636 O O . GLN A 1 99 ? 16.403 89.660 23.968 1.00 18.73 119 GLN A O 1
ATOM 642 N N . ALA A 1 100 ? 17.040 88.585 22.094 1.00 18.57 120 ALA A N 1
ATOM 643 C CA . ALA A 1 100 ? 17.444 87.366 22.792 1.00 18.94 120 ALA A CA 1
ATOM 644 C C . ALA A 1 100 ? 18.900 87.454 23.239 1.00 22.96 120 ALA A C 1
ATOM 645 O O . ALA A 1 100 ? 19.772 87.829 22.452 1.00 21.53 120 ALA A O 1
ATOM 647 N N . LEU A 1 101 ? 19.164 87.080 24.491 1.00 20.30 121 LEU A N 1
ATOM 648 C CA . LEU A 1 101 ? 20.519 87.021 25.030 1.00 20.15 121 LEU A CA 1
ATOM 649 C C . LEU A 1 101 ? 20.663 85.740 25.845 1.00 23.03 121 LEU A C 1
ATOM 650 O O . LEU A 1 101 ? 19.701 85.283 26.465 1.00 22.39 121 LEU A O 1
ATOM 655 N N . PHE A 1 102 ? 21.874 85.166 25.855 1.00 20.77 122 PHE A N 1
ATOM 656 C CA . PHE A 1 102 ? 22.161 83.937 26.598 1.00 22.40 122 PHE A CA 1
ATOM 657 C C . PHE A 1 102 ? 23.401 84.150 27.455 1.00 24.57 122 PHE A C 1
ATOM 658 O O . PHE A 1 102 ? 24.348 84.807 27.013 1.00 23.49 122 PHE A O 1
ATOM 666 N N . VAL A 1 103 ? 23.414 83.594 28.670 1.00 20.71 123 VAL A N 1
ATOM 667 C CA . VAL A 1 103 ? 24.512 83.879 29.598 1.00 17.57 123 VAL A CA 1
ATOM 668 C C . VAL A 1 103 ? 24.627 82.749 30.618 1.00 22.45 123 VAL A C 1
ATOM 669 O O . VAL A 1 103 ? 23.622 82.172 31.052 1.00 21.51 123 VAL A O 1
ATOM 673 N N . ALA A 1 104 ? 25.870 82.436 30.992 1.00 23.62 124 ALA A N 1
ATOM 674 C CA . ALA A 1 104 ? 26.153 81.576 32.137 1.00 25.39 124 ALA A CA 1
ATOM 675 C C . ALA A 1 104 ? 25.931 82.332 33.446 1.00 25.60 124 ALA A C 1
ATOM 676 O O . ALA A 1 104 ? 26.062 83.556 33.511 1.00 25.29 124 ALA A O 1
ATOM 678 N N . LEU A 1 105 ? 25.615 81.590 34.506 1.00 22.32 125 LEU A N 1
ATOM 679 C CA . LEU A 1 105 ? 25.229 82.200 35.773 1.00 25.15 125 LEU A CA 1
ATOM 680 C C . LEU A 1 105 ? 26.104 81.687 36.908 1.00 30.58 125 LEU A C 1
ATOM 681 O O . LEU A 1 105 ? 26.696 80.608 36.826 1.00 25.05 125 LEU A O 1
ATOM 686 N N . GLN A 1 106 ? 26.162 82.480 37.977 1.00 29.24 126 GLN A N 1
ATOM 687 C CA . GLN A 1 106 ? 26.705 82.011 39.240 1.00 31.21 126 GLN A CA 1
ATOM 688 C C . GLN A 1 106 ? 25.708 81.070 39.915 1.00 30.41 126 GLN A C 1
ATOM 689 O O . GLN A 1 106 ? 24.498 81.177 39.699 1.00 26.80 126 GLN A O 1
ATOM 695 N N . PRO A 1 107 ? 26.189 80.140 40.743 1.00 31.66 127 PRO A N 1
ATOM 696 C CA . PRO A 1 107 ? 25.286 79.105 41.278 1.00 34.07 127 PRO A CA 1
ATOM 697 C C . PRO A 1 107 ? 24.222 79.602 42.254 1.00 31.40 127 PRO A C 1
ATOM 698 O O . PRO A 1 107 ? 23.112 79.054 42.244 1.00 30.28 127 PRO A O 1
ATOM 702 N N . THR A 1 108 ? 24.491 80.595 43.107 1.00 28.28 128 THR A N 1
ATOM 703 C CA . THR A 1 108 ? 23.529 80.896 44.168 1.00 31.21 128 THR A CA 1
ATOM 704 C C . THR A 1 108 ? 22.872 82.274 44.089 1.00 37.76 128 THR A C 1
ATOM 705 O O . THR A 1 108 ? 21.769 82.446 44.631 1.00 39.17 128 THR A O 1
ATOM 709 N N . TRP A 1 109 ? 23.516 83.263 43.479 1.00 28.49 129 TRP A N 1
ATOM 710 C CA . TRP A 1 109 ? 22.896 84.569 43.289 1.00 31.21 129 TRP A CA 1
ATOM 711 C C . TRP A 1 109 ? 23.480 85.195 42.034 1.00 30.41 129 TRP A C 1
ATOM 712 O O . TRP A 1 109 ? 24.614 84.894 41.651 1.00 27.00 129 TRP A O 1
ATOM 723 N N . ASN A 1 110 ? 22.698 86.066 41.392 1.00 25.70 130 ASN A N 1
ATOM 724 C CA . ASN A 1 110 ? 23.150 86.727 40.173 1.00 23.65 130 ASN A CA 1
ATOM 725 C C . ASN A 1 110 ? 22.634 88.157 40.130 1.00 24.79 130 ASN A C 1
ATOM 726 O O . ASN A 1 110 ? 21.449 88.405 40.380 1.00 24.69 130 ASN A O 1
ATOM 731 N N . LEU A 1 111 ? 23.528 89.091 39.808 1.00 23.82 131 LEU A N 1
ATOM 732 C CA . LEU A 1 111 ? 23.186 90.506 39.721 1.00 26.18 131 LEU A CA 1
ATOM 733 C C . LEU A 1 111 ? 22.892 90.857 38.267 1.00 29.12 131 LEU A C 1
ATOM 734 O O . LEU A 1 111 ? 23.791 90.825 37.418 1.00 23.25 131 LEU A O 1
ATOM 739 N N . PHE A 1 112 ? 21.638 91.207 37.982 1.00 23.53 132 PHE A N 1
ATOM 740 C CA . PHE A 1 112 ? 21.249 91.676 36.660 1.00 21.69 132 PHE A CA 1
ATOM 741 C C . PHE A 1 112 ? 21.160 93.196 36.691 1.00 29.02 132 PHE A C 1
ATOM 742 O O . PHE A 1 112 ? 20.602 93.770 37.632 1.00 24.53 132 PHE A O 1
ATOM 750 N N . ALA A 1 113 ? 21.742 93.845 35.687 1.00 22.94 133 ALA A N 1
ATOM 751 C CA . ALA A 1 113 ? 21.739 95.300 35.643 1.00 24.74 133 ALA A CA 1
ATOM 752 C C . ALA A 1 113 ? 21.463 95.746 34.220 1.00 24.86 133 ALA A C 1
ATOM 753 O O . ALA A 1 113 ? 21.975 95.155 33.265 1.00 25.28 133 ALA A O 1
ATOM 755 N N . ILE A 1 114 ? 20.638 96.780 34.083 1.00 22.70 134 ILE A N 1
ATOM 756 C CA . ILE A 1 114 ? 20.256 97.303 32.776 1.00 24.01 134 ILE A CA 1
ATOM 757 C C . ILE A 1 114 ? 20.365 98.816 32.827 1.00 26.77 134 ILE A C 1
ATOM 758 O O . ILE A 1 114 ? 19.831 99.447 33.744 1.00 24.23 134 ILE A O 1
ATOM 763 N N . ALA A 1 115 ? 21.055 99.392 31.855 1.00 21.86 135 ALA A N 1
ATOM 764 C CA . ALA A 1 115 ? 21.044 100.834 31.645 1.00 24.06 135 ALA A CA 1
ATOM 765 C C . ALA A 1 115 ? 20.015 101.094 30.554 1.00 23.20 135 ALA A C 1
ATOM 766 O O . ALA A 1 115 ? 20.194 100.649 29.417 1.00 23.52 135 ALA A O 1
ATOM 768 N N . GLY A 1 116 ? 18.918 101.757 30.912 1.00 20.46 136 GLY A N 1
ATOM 769 C CA . GLY A 1 116 ? 17.866 102.087 29.965 1.00 22.81 136 GLY A CA 1
ATOM 770 C C . GLY A 1 116 ? 18.018 103.525 29.501 1.00 22.92 136 GLY A C 1
ATOM 771 O O . GLY A 1 116 ? 18.473 104.383 30.249 1.00 23.99 136 GLY A O 1
ATOM 772 N N . GLN A 1 117 ? 17.647 103.788 28.252 1.00 20.06 137 GLN A N 1
ATOM 773 C CA . GLN A 1 117 ? 17.889 105.106 27.681 1.00 22.53 137 GLN A CA 1
ATOM 774 C C . GLN A 1 117 ? 16.649 105.588 26.946 1.00 21.39 137 GLN A C 1
ATOM 775 O O . GLN A 1 117 ? 16.151 104.910 26.040 1.00 23.34 137 GLN A O 1
ATOM 781 N N . ASN A 1 118 ? 16.155 106.758 27.343 1.00 20.98 138 ASN A N 1
ATOM 782 C CA . ASN A 1 118 ? 15.108 107.451 26.602 1.00 23.52 138 ASN A CA 1
ATOM 783 C C . ASN A 1 118 ? 15.773 108.465 25.683 1.00 26.96 138 ASN A C 1
ATOM 784 O O . ASN A 1 118 ? 16.471 109.369 26.157 1.00 22.93 138 ASN A O 1
ATOM 789 N N . LEU A 1 119 ? 15.557 108.315 24.376 1.00 23.83 139 LEU A N 1
ATOM 790 C CA . LEU A 1 119 ? 16.224 109.150 23.388 1.00 25.75 139 LEU A CA 1
ATOM 791 C C . LEU A 1 119 ? 15.372 110.311 22.897 1.00 25.61 139 LEU A C 1
ATOM 792 O O . LEU A 1 119 ? 15.910 111.226 22.267 1.00 24.54 139 LEU A O 1
ATOM 797 N N . VAL A 1 120 ? 14.070 110.301 23.158 1.00 24.57 140 VAL A N 1
ATOM 798 C CA . VAL A 1 120 ? 13.143 111.226 22.520 1.00 24.33 140 VAL A CA 1
ATOM 799 C C . VAL A 1 120 ? 12.424 112.004 23.610 1.00 25.38 140 VAL A C 1
ATOM 800 O O . VAL A 1 120 ? 11.807 111.405 24.501 1.00 23.90 140 VAL A O 1
ATOM 804 N N . ALA A 1 121 ? 12.503 113.334 23.541 1.00 24.33 141 ALA A N 1
ATOM 805 C CA . ALA A 1 121 ? 11.879 114.170 24.561 1.00 26.11 141 ALA A CA 1
ATOM 806 C C . ALA A 1 121 ? 10.363 114.012 24.527 1.00 24.22 141 ALA A C 1
ATOM 807 O O . ALA A 1 121 ? 9.765 113.772 23.477 1.00 23.87 141 ALA A O 1
ATOM 809 N N . ASN A 1 122 ? 9.744 114.134 25.702 1.00 23.32 142 ASN A N 1
ATOM 810 C CA . ASN A 1 122 ? 8.294 114.077 25.869 1.00 23.34 142 ASN A CA 1
ATOM 811 C C . ASN A 1 122 ? 7.707 112.736 25.450 1.00 16.33 142 ASN A C 1
ATOM 812 O O . ASN A 1 122 ? 6.525 112.667 25.114 1.00 19.55 142 ASN A O 1
ATOM 817 N N . SER A 1 123 ? 8.489 111.661 25.474 1.00 20.47 143 SER A N 1
ATOM 818 C CA . SER A 1 123 ? 8.029 110.364 25.001 1.00 22.38 143 SER A CA 1
ATOM 819 C C . SER A 1 123 ? 8.057 109.359 26.148 1.00 20.17 143 SER A C 1
ATOM 820 O O . SER A 1 123 ? 8.720 109.590 27.165 1.00 19.93 143 SER A O 1
ATOM 823 N N . PRO A 1 124 ? 7.334 108.245 26.034 1.00 20.37 144 PRO A N 1
ATOM 824 C CA . PRO A 1 124 ? 7.370 107.242 27.107 1.00 22.49 144 PRO A CA 1
ATOM 825 C C . PRO A 1 124 ? 8.746 106.596 27.195 1.00 23.83 144 PRO A C 1
ATOM 826 O O . PRO A 1 124 ? 9.542 106.637 26.258 1.00 20.54 144 PRO A O 1
ATOM 830 N N . ALA A 1 125 ? 9.031 106.007 28.354 1.00 17.62 145 ALA A N 1
ATOM 831 C CA . ALA A 1 125 ? 10.316 105.352 28.581 1.00 20.49 145 ALA A CA 1
ATOM 832 C C . ALA A 1 125 ? 10.092 104.084 29.385 1.00 19.05 145 ALA A C 1
ATOM 833 O O . ALA A 1 125 ? 9.289 104.076 30.319 1.00 17.01 145 ALA A O 1
ATOM 835 N N . GLY A 1 126 ? 10.807 103.021 29.039 1.00 19.94 146 GLY A N 1
ATOM 836 C CA . GLY A 1 126 ? 10.614 101.777 29.761 1.00 21.69 146 GLY A CA 1
ATOM 837 C C . GLY A 1 126 ? 11.556 100.675 29.332 1.00 23.01 146 GLY A C 1
ATOM 838 O O . GLY A 1 126 ? 12.049 100.673 28.198 1.00 21.01 146 GLY A O 1
ATOM 839 N N . ILE A 1 127 ? 11.839 99.743 30.237 1.00 17.75 147 ILE A N 1
ATOM 840 C CA . ILE A 1 127 ? 12.551 98.525 29.883 1.00 16.68 147 ILE A CA 1
ATOM 841 C C . ILE A 1 127 ? 11.728 97.348 30.378 1.00 19.90 147 ILE A C 1
ATOM 842 O O . ILE A 1 127 ? 11.018 97.435 31.387 1.00 18.85 147 ILE A O 1
ATOM 847 N N . MET A 1 128 ? 11.831 96.239 29.659 1.00 18.33 148 MET A N 1
ATOM 848 C CA . MET A 1 128 ? 11.122 95.018 29.999 1.00 19.42 148 MET A CA 1
ATOM 849 C C . MET A 1 128 ? 12.039 93.844 29.707 1.00 19.54 148 MET A C 1
ATOM 850 O O . MET A 1 128 ? 12.696 93.818 28.666 1.00 21.22 148 MET A O 1
ATOM 855 N N . ALA A 1 129 ? 12.100 92.885 30.631 1.00 17.82 149 ALA A N 1
ATOM 856 C CA . ALA A 1 129 ? 12.907 91.698 30.400 1.00 20.10 149 ALA A CA 1
ATOM 857 C C . ALA A 1 129 ? 12.281 90.505 31.106 1.00 22.11 149 ALA A C 1
ATOM 858 O O . ALA A 1 129 ? 11.608 90.655 32.127 1.00 18.89 149 ALA A O 1
ATOM 860 N N . SER A 1 130 ? 12.474 89.326 30.514 1.00 19.06 150 SER A N 1
ATOM 861 C CA . SER A 1 130 ? 12.297 88.040 31.172 1.00 18.93 150 SER A CA 1
ATOM 862 C C . SER A 1 130 ? 13.636 87.330 31.214 1.00 20.12 150 SER A C 1
ATOM 863 O O . SER A 1 130 ? 14.377 87.323 30.225 1.00 19.56 150 SER A O 1
ATOM 866 N N . ILE A 1 131 ? 13.910 86.699 32.343 1.00 18.36 151 ILE A N 1
ATOM 867 C CA . ILE A 1 131 ? 15.142 85.957 32.575 1.00 20.50 151 ILE A CA 1
ATOM 868 C C . ILE A 1 131 ? 14.716 84.544 32.946 1.00 22.17 151 ILE A C 1
ATOM 869 O O . ILE A 1 131 ? 14.257 84.304 34.069 1.00 20.59 151 ILE A O 1
ATOM 874 N N . LEU A 1 132 ? 14.834 83.608 32.012 1.00 18.02 152 LEU A N 1
ATOM 875 C CA . LEU A 1 132 ? 14.478 82.221 32.280 1.00 19.88 152 LEU A CA 1
ATOM 876 C C . LEU A 1 132 ? 15.740 81.494 32.735 1.00 22.36 152 LEU A C 1
ATOM 877 O O . LEU A 1 132 ? 16.628 81.210 31.922 1.00 21.41 152 LEU A O 1
ATOM 882 N N . VAL A 1 133 ? 15.815 81.198 34.031 1.00 20.98 153 VAL A N 1
ATOM 883 C CA . VAL A 1 133 ? 16.994 80.587 34.641 1.00 24.27 153 VAL A CA 1
ATOM 884 C C . VAL A 1 133 ? 16.829 79.074 34.622 1.00 25.82 153 VAL A C 1
ATOM 885 O O . VAL A 1 133 ? 15.794 78.553 35.041 1.00 24.72 153 VAL A O 1
ATOM 889 N N . HIS A 1 134 ? 17.853 78.366 34.158 1.00 22.84 154 HIS A N 1
ATOM 890 C CA . HIS A 1 134 ? 17.885 76.910 34.213 1.00 22.62 154 HIS A CA 1
ATOM 891 C C . HIS A 1 134 ? 18.775 76.474 35.367 1.00 25.32 154 HIS A C 1
ATOM 892 O O . HIS A 1 134 ? 19.877 77.007 35.537 1.00 23.95 154 HIS A O 1
ATOM 899 N N . PHE A 1 135 ? 18.285 75.524 36.163 1.00 24.17 155 PHE A N 1
ATOM 900 C CA . PHE A 1 135 ? 18.960 75.068 37.370 1.00 27.04 155 PHE A CA 1
ATOM 901 C C . PHE A 1 135 ? 19.648 73.721 37.140 1.00 25.40 155 PHE A C 1
ATOM 902 O O . PHE A 1 135 ? 19.385 73.015 36.164 1.00 24.05 155 PHE A O 1
ATOM 910 N N . SER A 1 136 ? 20.540 73.367 38.071 1.00 25.32 156 SER A N 1
ATOM 911 C CA . SER A 1 136 ? 21.362 72.167 37.922 1.00 27.44 156 SER A CA 1
ATOM 912 C C . SER A 1 136 ? 20.543 70.879 37.888 1.00 32.81 156 SER A C 1
ATOM 913 O O . SER A 1 136 ? 21.022 69.874 37.353 1.00 29.03 156 SER A O 1
ATOM 916 N N . ASP A 1 137 ? 19.319 70.883 38.413 1.00 30.46 157 ASP A N 1
ATOM 917 C CA . ASP A 1 137 ? 18.503 69.675 38.456 1.00 28.24 157 ASP A CA 1
ATOM 918 C C . ASP A 1 137 ? 17.551 69.556 37.274 1.00 30.19 157 ASP A C 1
ATOM 919 O O . ASP A 1 137 ? 16.699 68.665 37.268 1.00 31.40 157 ASP A O 1
ATOM 924 N N . GLY A 1 138 ? 17.676 70.415 36.268 1.00 25.73 158 GLY A N 1
ATOM 925 C CA . GLY A 1 138 ? 16.793 70.328 35.127 1.00 27.90 158 GLY A CA 1
ATOM 926 C C . GLY A 1 138 ? 15.520 71.140 35.235 1.00 26.34 158 GLY A C 1
ATOM 927 O O . GLY A 1 138 ? 14.761 71.195 34.262 1.00 28.59 158 GLY A O 1
ATOM 928 N N . THR A 1 139 ? 15.258 71.774 36.371 1.00 28.16 159 THR A N 1
ATOM 929 C CA . THR A 1 139 ? 14.116 72.675 36.454 1.00 29.75 159 THR A CA 1
ATOM 930 C C . THR A 1 139 ? 14.510 74.070 35.957 1.00 31.38 159 THR A C 1
ATOM 931 O O . THR A 1 139 ? 15.675 74.356 35.680 1.00 23.73 159 THR A O 1
ATOM 935 N N . SER A 1 140 ? 13.515 74.947 35.844 1.00 25.16 160 SER A N 1
ATOM 936 C CA . SER A 1 140 ? 13.751 76.314 35.399 1.00 27.32 160 SER A CA 1
ATOM 937 C C . SER A 1 140 ? 12.718 77.233 36.039 1.00 30.93 160 SER A C 1
ATOM 938 O O . SER A 1 140 ? 11.675 76.780 36.517 1.00 26.18 160 SER A O 1
ATOM 941 N N . GLU A 1 141 ? 13.024 78.532 36.056 1.00 25.00 161 GLU A N 1
ATOM 942 C CA . GLU A 1 141 ? 12.108 79.523 36.618 1.00 24.71 161 GLU A CA 1
ATOM 943 C C . GLU A 1 141 ? 12.352 80.874 35.957 1.00 21.87 161 GLU A C 1
ATOM 944 O O . GLU A 1 141 ? 13.504 81.250 35.711 1.00 22.04 161 GLU A O 1
ATOM 950 N N . THR A 1 142 ? 11.266 81.599 35.670 1.00 20.10 162 THR A N 1
ATOM 951 C CA . THR A 1 142 ? 11.341 82.892 34.986 1.00 18.60 162 THR A CA 1
ATOM 952 C C . THR A 1 142 ? 11.318 84.017 36.012 1.00 24.28 162 THR A C 1
ATOM 953 O O . THR A 1 142 ? 10.511 83.993 36.947 1.00 24.69 162 THR A O 1
ATOM 957 N N . PHE A 1 143 ? 12.207 84.990 35.837 1.00 22.22 163 PHE A N 1
ATOM 958 C CA . PHE A 1 143 ? 12.239 86.200 36.649 1.00 20.01 163 PHE A CA 1
ATOM 959 C C . PHE A 1 143 ? 12.060 87.392 35.717 1.00 21.25 163 PHE A C 1
ATOM 960 O O . PHE A 1 143 ? 12.503 87.352 34.570 1.00 19.83 163 PHE A O 1
ATOM 968 N N . VAL A 1 144 ? 11.388 88.445 36.198 1.00 17.32 164 VAL A N 1
ATOM 969 C CA . VAL A 1 144 ? 10.998 89.556 35.336 1.00 20.84 164 VAL A CA 1
ATOM 970 C C . VAL A 1 144 ? 11.444 90.881 35.939 1.00 23.88 164 VAL A C 1
ATOM 971 O O . VAL A 1 144 ? 11.707 90.994 37.136 1.00 22.48 164 VAL A O 1
ATOM 975 N N . THR A 1 145 ? 11.522 91.896 35.082 1.00 21.91 165 THR A N 1
ATOM 976 C CA . THR A 1 145 ? 11.553 93.275 35.553 1.00 22.96 165 THR A CA 1
ATOM 977 C C . THR A 1 145 ? 10.222 93.609 36.225 1.00 22.14 165 THR A C 1
ATOM 978 O O . THR A 1 145 ? 9.154 93.312 35.679 1.00 19.87 165 THR A O 1
ATOM 982 N N . ASP A 1 146 ? 10.285 94.224 37.405 1.00 20.72 166 ASP A N 1
ATOM 983 C CA . ASP A 1 146 ? 9.084 94.708 38.083 1.00 22.73 166 ASP A CA 1
ATOM 984 C C . ASP A 1 146 ? 9.504 95.692 39.175 1.00 24.66 166 ASP A C 1
ATOM 985 O O . ASP A 1 146 ? 10.655 96.143 39.216 1.00 18.57 166 ASP A O 1
ATOM 990 N N . GLU A 1 147 ? 8.564 96.016 40.074 1.00 22.63 167 GLU A N 1
ATOM 991 C CA . GLU A 1 147 ? 8.810 97.011 41.113 1.00 23.27 167 GLU A CA 1
ATOM 992 C C . GLU A 1 147 ? 9.800 96.540 42.173 1.00 24.71 167 GLU A C 1
ATOM 993 O O . GLU A 1 147 ? 10.174 97.341 43.040 1.00 27.18 167 GLU A O 1
ATOM 999 N N . SER A 1 148 ? 10.244 95.281 42.135 1.00 19.55 168 SER A N 1
ATOM 1000 C CA . SER A 1 148 ? 11.290 94.862 43.065 1.00 27.46 168 SER A CA 1
ATOM 1001 C C . SER A 1 148 ? 12.685 95.243 42.581 1.00 27.54 168 SER A C 1
ATOM 1002 O O . SER A 1 148 ? 13.642 95.119 43.345 1.00 26.03 168 SER A O 1
ATOM 1005 N N . TRP A 1 149 ? 12.826 95.702 41.339 1.00 21.78 169 TRP A N 1
ATOM 1006 C CA . TRP A 1 149 ? 14.113 96.190 40.869 1.00 20.70 169 TRP A CA 1
ATOM 1007 C C . TRP A 1 149 ? 14.402 97.556 41.485 1.00 22.69 169 TRP A C 1
ATOM 1008 O O . TRP A 1 149 ? 13.487 98.299 41.845 1.00 24.07 169 TRP A O 1
ATOM 1019 N N . LYS A 1 150 ? 15.688 97.877 41.624 1.00 18.37 170 LYS A N 1
ATOM 1020 C CA . LYS A 1 150 ? 16.111 99.181 42.115 1.00 24.25 170 LYS A CA 1
ATOM 1021 C C . LYS A 1 150 ? 16.510 100.081 40.950 1.00 27.16 170 LYS A C 1
ATOM 1022 O O . LYS A 1 150 ? 16.979 99.610 39.912 1.00 22.82 170 LYS A O 1
ATOM 1028 N N . THR A 1 151 ? 16.324 101.387 41.134 1.00 23.56 171 THR A N 1
ATOM 1029 C CA . THR A 1 151 ? 16.697 102.363 40.121 1.00 21.48 171 THR A CA 1
ATOM 1030 C C . THR A 1 151 ? 17.211 103.622 40.810 1.00 26.87 171 THR A C 1
ATOM 1031 O O . THR A 1 151 ? 17.314 103.683 42.041 1.00 27.99 171 THR A O 1
ATOM 1035 N N . LEU A 1 152 ? 17.546 104.632 40.005 1.00 24.87 172 LEU A N 1
ATOM 1036 C CA . LEU A 1 152 ? 17.863 105.964 40.511 1.00 30.77 172 LEU A CA 1
ATOM 1037 C C . LEU A 1 152 ? 17.247 107.003 39.590 1.00 30.73 172 LEU A C 1
ATOM 1038 O O . LEU A 1 152 ? 17.125 106.782 38.386 1.00 26.75 172 LEU A O 1
ATOM 1043 N N . ARG A 1 153 ? 16.876 108.146 40.159 1.00 26.95 173 ARG A N 1
ATOM 1044 C CA . ARG A 1 153 ? 16.428 109.282 39.354 1.00 27.71 173 ARG A CA 1
ATOM 1045 C C . ARG A 1 153 ? 17.609 110.122 38.891 1.00 29.83 173 ARG A C 1
ATOM 1046 O O . ARG A 1 153 ? 17.642 111.334 39.091 1.00 32.99 173 ARG A O 1
ATOM 1054 N N . ALA A 1 154 ? 18.588 109.476 38.268 1.00 27.39 174 ALA A N 1
ATOM 1055 C CA . ALA A 1 154 ? 19.833 110.122 37.876 1.00 28.08 174 ALA A CA 1
ATOM 1056 C C . ALA A 1 154 ? 20.551 109.187 36.917 1.00 31.10 174 ALA A C 1
ATOM 1057 O O . ALA A 1 154 ? 20.207 108.007 36.804 1.00 30.84 174 ALA A O 1
ATOM 1059 N N . ALA A 1 155 ? 21.542 109.729 36.211 1.00 28.05 175 ALA A N 1
ATOM 1060 C CA . ALA A 1 155 ? 22.329 108.915 35.301 1.00 30.65 175 ALA A CA 1
ATOM 1061 C C . ALA A 1 155 ? 22.969 107.752 36.062 1.00 29.96 175 ALA A C 1
ATOM 1062 O O . ALA A 1 155 ? 23.222 107.854 37.265 1.00 31.19 175 ALA A O 1
ATOM 1064 N N . PRO A 1 156 ? 23.215 106.626 35.398 1.00 28.93 176 PRO A N 1
ATOM 1065 C CA . PRO A 1 156 ? 23.826 105.479 36.084 1.00 31.62 176 PRO A CA 1
ATOM 1066 C C . PRO A 1 156 ? 25.176 105.856 36.670 1.00 35.53 176 PRO A C 1
ATOM 1067 O O . PRO A 1 156 ? 26.054 106.347 35.946 1.00 36.16 176 PRO A O 1
ATOM 1071 N N . PRO A 1 157 ? 25.382 105.649 37.971 1.00 34.34 177 PRO A N 1
ATOM 1072 C CA . PRO A 1 157 ? 26.695 105.935 38.558 1.00 35.36 177 PRO A CA 1
ATOM 1073 C C . PRO A 1 157 ? 27.763 105.061 37.928 1.00 39.96 177 PRO A C 1
ATOM 1074 O O . PRO A 1 157 ? 27.481 104.025 37.320 1.00 31.74 177 PRO A O 1
ATOM 1078 N N . GLU A 1 158 ? 29.008 105.507 38.067 1.00 47.03 178 GLU A N 1
ATOM 1079 C CA . GLU A 1 158 ? 30.142 104.691 37.663 1.00 48.64 178 GLU A CA 1
ATOM 1080 C C . GLU A 1 158 ? 30.040 103.316 38.303 1.00 36.71 178 GLU A C 1
ATOM 1081 O O . GLU A 1 158 ? 29.777 103.201 39.502 1.00 40.03 178 GLU A O 1
ATOM 1087 N N . ASN A 1 159 ? 30.209 102.273 37.488 1.00 37.06 179 ASN A N 1
ATOM 1088 C CA . ASN A 1 159 ? 30.220 100.892 37.973 1.00 38.18 179 ASN A CA 1
ATOM 1089 C C . ASN A 1 159 ? 28.901 100.494 38.637 1.00 33.26 179 ASN A C 1
ATOM 1090 O O . ASN A 1 159 ? 28.879 99.621 39.506 1.00 34.34 179 ASN A O 1
ATOM 1095 N N . PHE A 1 160 ? 27.781 101.113 38.245 1.00 31.74 180 PHE A N 1
ATOM 1096 C CA . PHE A 1 160 ? 26.506 100.734 38.857 1.00 32.93 180 PHE A CA 1
ATOM 1097 C C . PHE A 1 160 ? 26.193 99.256 38.644 1.00 26.09 180 PHE A C 1
ATOM 1098 O O . PHE A 1 160 ? 25.503 98.646 39.467 1.00 31.42 180 PHE A O 1
ATOM 1106 N N . GLN A 1 161 ? 26.699 98.665 37.559 1.00 25.83 181 GLN A N 1
ATOM 1107 C CA . GLN A 1 161 ? 26.405 97.279 37.218 1.00 29.79 181 GLN A CA 1
ATOM 1108 C C . GLN A 1 161 ? 27.258 96.288 37.989 1.00 33.78 181 GLN A C 1
ATOM 1109 O O . GLN A 1 161 ? 27.060 95.077 37.840 1.00 30.34 181 GLN A O 1
ATOM 1115 N N . LEU A 1 162 ? 28.204 96.767 38.811 1.00 31.70 182 LEU A N 1
ATOM 1116 C CA . LEU A 1 162 ? 29.087 95.845 39.514 1.00 33.69 182 LEU A CA 1
ATOM 1117 C C . LEU A 1 162 ? 28.460 95.405 40.830 1.00 36.53 182 LEU A C 1
ATOM 1118 O O . LEU A 1 162 ? 27.780 96.199 41.492 1.00 33.45 182 LEU A O 1
ATOM 1123 N N . PRO A 1 163 ? 28.670 94.139 41.193 1.00 39.32 183 PRO A N 1
ATOM 1124 C CA . PRO A 1 163 ? 28.222 93.669 42.512 1.00 39.45 183 PRO A CA 1
ATOM 1125 C C . PRO A 1 163 ? 28.777 94.481 43.669 1.00 44.77 183 PRO A C 1
ATOM 1126 O O . PRO A 1 163 ? 28.157 94.507 44.738 1.00 46.22 183 PRO A O 1
ATOM 1130 N N . SER A 1 164 ? 29.920 95.146 43.493 1.00 41.58 184 SER A N 1
ATOM 1131 C CA . SER A 1 164 ? 30.483 95.972 44.552 1.00 46.48 184 SER A CA 1
ATOM 1132 C C . SER A 1 164 ? 29.669 97.232 44.821 1.00 47.11 184 SER A C 1
ATOM 1133 O O . SER A 1 164 ? 29.888 97.876 45.851 1.00 42.72 184 SER A O 1
ATOM 1136 N N . THR A 1 165 ? 28.752 97.609 43.934 1.00 37.17 185 THR A N 1
ATOM 1137 C CA . THR A 1 165 ? 27.883 98.748 44.199 1.00 35.89 185 THR A CA 1
ATOM 1138 C C . THR A 1 165 ? 26.716 98.318 45.083 1.00 36.97 185 THR A C 1
ATOM 1139 O O . THR A 1 165 ? 26.059 97.307 44.815 1.00 39.15 185 THR A O 1
ATOM 1143 N N . ASN A 1 166 ? 26.471 99.084 46.142 1.00 34.49 186 ASN A N 1
ATOM 1144 C CA . ASN A 1 166 ? 25.403 98.805 47.097 1.00 37.68 186 ASN A CA 1
ATOM 1145 C C . ASN A 1 166 ? 24.153 99.573 46.674 1.00 37.73 186 ASN A C 1
ATOM 1146 O O . ASN A 1 166 ? 24.177 100.807 46.605 1.00 43.40 186 ASN A O 1
ATOM 1151 N N . ASP A 1 167 ? 23.060 98.853 46.399 1.00 34.21 187 ASP A N 1
ATOM 1152 C CA . ASP A 1 167 ? 21.813 99.486 45.981 1.00 36.27 187 ASP A CA 1
ATOM 1153 C C . ASP A 1 167 ? 20.753 99.471 47.080 1.00 34.50 187 ASP A C 1
ATOM 1154 O O . ASP A 1 167 ? 19.575 99.724 46.807 1.00 31.47 187 ASP A O 1
ATOM 1159 N N . SER A 1 168 ? 21.156 99.196 48.328 1.00 36.63 188 SER A N 1
ATOM 1160 C CA . SER A 1 168 ? 20.187 99.032 49.409 1.00 40.59 188 SER A CA 1
ATOM 1161 C C . SER A 1 168 ? 19.348 100.285 49.625 1.00 37.67 188 SER A C 1
ATOM 1162 O O . SER A 1 168 ? 18.166 100.183 49.976 1.00 38.53 188 SER A O 1
ATOM 1165 N N . ASN A 1 169 ? 19.927 101.469 49.418 1.00 33.48 189 ASN A N 1
ATOM 1166 C CA . ASN A 1 169 ? 19.199 102.717 49.603 1.00 39.94 189 ASN A CA 1
ATOM 1167 C C . ASN A 1 169 ? 18.622 103.279 48.308 1.00 35.70 189 ASN A C 1
ATOM 1168 O O . ASN A 1 169 ? 18.031 104.361 48.335 1.00 31.76 189 ASN A O 1
ATOM 1173 N N . TRP A 1 170 ? 18.770 102.577 47.185 1.00 32.13 190 TRP A N 1
ATOM 1174 C CA . TRP A 1 170 ? 18.130 103.014 45.950 1.00 28.37 190 TRP A CA 1
ATOM 1175 C C . TRP A 1 170 ? 16.612 102.872 46.054 1.00 28.48 190 TRP A C 1
ATOM 1176 O O . TRP A 1 170 ? 16.111 101.931 46.674 1.00 26.26 190 TRP A O 1
ATOM 1187 N N . PRO A 1 171 ? 15.856 103.762 45.414 1.00 28.44 191 PRO A N 1
ATOM 1188 C CA . PRO A 1 171 ? 14.401 103.588 45.371 1.00 30.35 191 PRO A CA 1
ATOM 1189 C C . PRO A 1 171 ? 14.005 102.443 44.444 1.00 23.22 191 PRO A C 1
ATOM 1190 O O . PRO A 1 171 ? 14.789 101.977 43.615 1.00 23.20 191 PRO A O 1
ATOM 1194 N N . SER A 1 172 ? 12.762 101.993 44.614 1.00 24.86 192 SER A N 1
ATOM 1195 C CA . SER A 1 172 ? 12.183 100.954 43.769 1.00 31.67 192 SER A CA 1
ATOM 1196 C C . SER A 1 172 ? 11.855 101.490 42.380 1.00 27.47 192 SER A C 1
ATOM 1197 O O . SER A 1 172 ? 11.376 102.618 42.230 1.00 25.71 192 SER A O 1
ATOM 1200 N N . ALA A 1 173 ? 12.092 100.666 41.362 1.00 19.73 193 ALA A N 1
ATOM 1201 C CA . ALA A 1 173 ? 11.612 100.988 40.023 1.00 19.29 193 ALA A CA 1
ATOM 1202 C C . ALA A 1 173 ? 10.089 101.136 40.025 1.00 22.56 193 ALA A C 1
ATOM 1203 O O . ALA A 1 173 ? 9.388 100.553 40.858 1.00 20.60 193 ALA A O 1
ATOM 1205 N N . ALA A 1 174 ? 9.567 101.925 39.085 1.00 21.82 194 ALA A N 1
ATOM 1206 C CA . ALA A 1 174 ? 8.130 102.160 38.979 1.00 19.95 194 ALA A CA 1
ATOM 1207 C C . ALA A 1 174 ? 7.592 101.482 37.723 1.00 20.31 194 ALA A C 1
ATOM 1208 O O . ALA A 1 174 ? 8.086 101.728 36.614 1.00 18.80 194 ALA A O 1
ATOM 1210 N N . VAL A 1 175 ? 6.577 100.634 37.904 1.00 19.33 195 VAL A N 1
ATOM 1211 C CA . VAL A 1 175 ? 5.998 99.881 36.796 1.00 19.47 195 VAL A CA 1
ATOM 1212 C C . VAL A 1 175 ? 5.302 100.837 35.837 1.00 22.05 195 VAL A C 1
ATOM 1213 O O . VAL A 1 175 ? 4.473 101.660 36.247 1.00 20.91 195 VAL A O 1
ATOM 1217 N N . GLN A 1 176 ? 5.654 100.743 34.549 1.00 18.58 196 GLN A N 1
ATOM 1218 C CA . GLN A 1 176 ? 5.051 101.557 33.496 1.00 17.61 196 GLN A CA 1
ATOM 1219 C C . GLN A 1 176 ? 3.917 100.858 32.758 1.00 20.99 196 GLN A C 1
ATOM 1220 O O . GLN A 1 176 ? 3.175 101.523 32.024 1.00 22.77 196 GLN A O 1
ATOM 1226 N N . GLY A 1 177 ? 3.785 99.548 32.909 1.00 22.68 197 GLY A N 1
ATOM 1227 C CA . GLY A 1 177 ? 2.745 98.807 32.218 1.00 22.45 197 GLY A CA 1
ATOM 1228 C C . GLY A 1 177 ? 3.050 97.327 32.276 1.00 21.05 197 GLY A C 1
ATOM 1229 O O . GLY A 1 177 ? 4.106 96.900 32.753 1.00 19.69 197 GLY A O 1
ATOM 1230 N N . ALA A 1 178 ? 2.090 96.538 31.799 1.00 21.11 198 ALA A N 1
ATOM 1231 C CA . ALA A 1 178 ? 2.236 95.089 31.756 1.00 22.19 198 ALA A CA 1
ATOM 1232 C C . ALA A 1 178 ? 2.340 94.639 30.306 1.00 21.86 198 ALA A C 1
ATOM 1233 O O . ALA A 1 178 ? 2.178 95.429 29.374 1.00 25.74 198 ALA A O 1
ATOM 1235 N N . TYR A 1 179 ? 2.625 93.349 30.123 1.00 19.98 199 TYR A N 1
ATOM 1236 C CA . TYR A 1 179 ? 2.796 92.807 28.776 1.00 20.07 199 TYR A CA 1
ATOM 1237 C C . TYR A 1 179 ? 1.582 93.110 27.908 1.00 24.01 199 TYR A C 1
ATOM 1238 O O . TYR A 1 179 ? 1.705 93.627 26.793 1.00 22.93 199 TYR A O 1
ATOM 1247 N N . GLN A 1 180 ? 0.396 92.817 28.424 1.00 23.71 200 GLN A N 1
ATOM 1248 C CA . GLN A 1 180 ? -0.843 92.943 27.672 1.00 32.87 200 GLN A CA 1
ATOM 1249 C C . GLN A 1 180 ? -1.596 94.238 27.960 1.00 36.01 200 GLN A C 1
ATOM 1250 O O . GLN A 1 180 ? -2.685 94.429 27.415 1.00 42.78 200 GLN A O 1
ATOM 1256 N N . ASN A 1 181 ? -1.060 95.125 28.805 1.00 22.41 201 ASN A N 1
ATOM 1257 C CA . ASN A 1 181 ? -1.715 96.408 29.101 1.00 23.14 201 ASN A CA 1
ATOM 1258 C C . ASN A 1 181 ? -0.631 97.473 29.270 1.00 26.50 201 ASN A C 1
ATOM 1259 O O . ASN A 1 181 ? -0.181 97.729 30.388 1.00 19.79 201 ASN A O 1
ATOM 1264 N N . SER A 1 182 ? -0.240 98.118 28.169 1.00 22.01 202 SER A N 1
ATOM 1265 C CA . SER A 1 182 ? 0.766 99.173 28.236 1.00 22.38 202 SER A CA 1
ATOM 1266 C C . SER A 1 182 ? 0.664 100.031 26.984 1.00 22.99 202 SER A C 1
ATOM 1267 O O . SE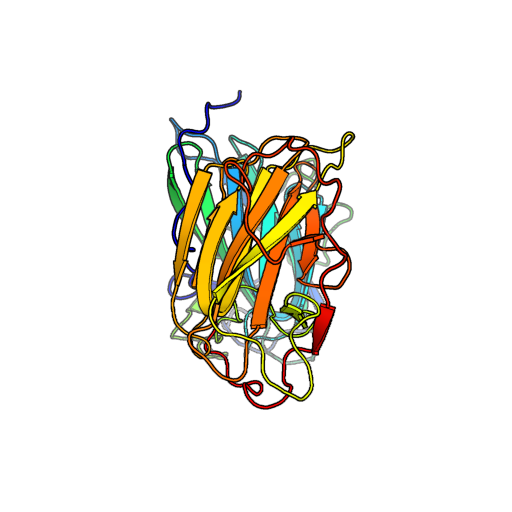R A 1 182 ? 0.009 99.659 26.011 1.00 20.57 202 SER A O 1
ATOM 1270 N N . VAL A 1 183 ? 1.341 101.182 27.001 1.00 20.38 203 VAL A N 1
ATOM 1271 C CA . VAL A 1 183 ? 1.338 102.001 25.794 1.00 19.07 203 VAL A CA 1
ATOM 1272 C C . VAL A 1 183 ? 2.076 101.307 24.659 1.00 19.72 203 VAL A C 1
ATOM 1273 O O . VAL A 1 183 ? 1.857 101.636 23.489 1.00 18.15 203 VAL A O 1
ATOM 1277 N N . TRP A 1 184 ? 2.947 100.355 24.976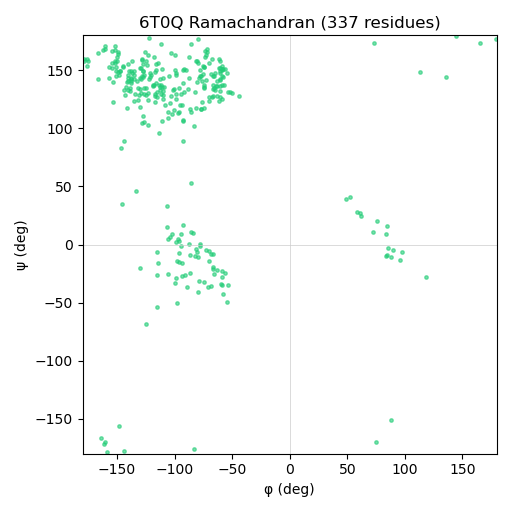 1.00 18.25 204 TRP A N 1
ATOM 1278 C CA . TRP A 1 184 ? 3.781 99.734 23.957 1.00 22.72 204 TRP A CA 1
ATOM 1279 C C . TRP A 1 184 ? 3.119 98.554 23.258 1.00 26.37 204 TRP A C 1
ATOM 1280 O O . TRP A 1 184 ? 3.497 98.242 22.125 1.00 23.97 204 TRP A O 1
ATOM 1291 N N . GLY A 1 185 ? 2.157 97.887 23.888 1.00 23.88 205 GLY A N 1
ATOM 1292 C CA . GLY A 1 185 ? 1.639 96.658 23.333 1.00 24.51 205 GLY A CA 1
ATOM 1293 C C . GLY A 1 185 ? 2.651 95.535 23.505 1.00 23.24 205 GLY A C 1
ATOM 1294 O O . GLY A 1 185 ? 3.783 95.762 23.937 1.00 24.33 205 GLY A O 1
ATOM 1295 N N . PRO A 1 186 ? 2.263 94.305 23.172 1.00 25.25 206 PRO A N 1
ATOM 1296 C CA . PRO A 1 186 ? 3.094 93.127 23.530 1.00 24.41 206 PRO A CA 1
ATOM 1297 C C . PRO A 1 186 ? 4.237 92.923 22.548 1.00 27.22 206 PRO A C 1
ATOM 1298 O O . PRO A 1 186 ? 4.000 92.671 21.360 1.00 24.16 206 PRO A O 1
ATOM 1302 N N . PRO A 1 187 ? 5.493 93.009 22.994 1.00 22.55 207 PRO A N 1
ATOM 1303 C CA . PRO A 1 187 ? 6.606 92.790 22.060 1.00 19.99 207 PRO A CA 1
ATOM 1304 C C . PRO A 1 187 ? 6.595 91.368 21.518 1.00 23.53 207 PRO A C 1
ATOM 1305 O O . PRO A 1 187 ? 6.297 90.411 22.237 1.00 24.75 207 PRO A O 1
ATOM 1309 N N . VAL A 1 188 ? 6.911 91.232 20.228 1.00 22.05 208 VAL A N 1
ATOM 1310 C CA . VAL A 1 188 ? 7.010 89.905 19.632 1.00 21.35 208 VAL A CA 1
ATOM 1311 C C . VAL A 1 188 ? 8.353 89.300 20.018 1.00 17.79 208 VAL A C 1
ATOM 1312 O O . VAL A 1 188 ? 9.366 90.003 20.137 1.00 21.82 208 VAL A O 1
ATOM 1316 N N . LEU A 1 189 ? 8.358 88.000 20.254 1.00 20.33 209 LEU A N 1
ATOM 1317 C CA . LEU A 1 189 ? 9.593 87.329 20.612 1.00 24.43 209 LEU A CA 1
ATOM 1318 C C . LEU A 1 189 ? 10.466 87.181 19.368 1.00 24.25 209 LEU A C 1
ATOM 1319 O O . LEU A 1 189 ? 9.956 86.859 18.295 1.00 23.42 209 LEU A O 1
ATOM 1324 N N . PRO A 1 190 ? 11.768 87.429 19.469 1.00 24.49 210 PRO A N 1
ATOM 1325 C CA . PRO A 1 190 ? 12.662 87.166 18.337 1.00 22.84 210 PRO A CA 1
ATOM 1326 C C . PRO A 1 190 ? 12.846 85.671 18.158 1.00 24.44 210 PRO A C 1
ATOM 1327 O O . PRO A 1 190 ? 12.484 84.889 19.051 1.00 22.76 210 PRO A O 1
ATOM 1331 N N . PRO A 1 191 ? 13.424 85.229 17.041 1.00 20.58 211 PRO A N 1
ATOM 1332 C CA . PRO A 1 191 ? 13.808 83.816 16.934 1.00 19.20 211 PRO A CA 1
ATOM 1333 C C . PRO A 1 191 ? 14.840 83.467 17.997 1.00 19.45 211 PRO A C 1
ATOM 1334 O O . PRO A 1 191 ? 15.607 84.324 18.441 1.00 20.43 211 PRO A O 1
ATOM 1338 N N . VAL A 1 192 ? 14.851 82.194 18.418 1.00 20.22 212 VAL A N 1
ATOM 1339 C CA . VAL A 1 192 ? 15.793 81.779 19.460 1.00 20.59 212 VAL A CA 1
ATOM 1340 C C . VAL A 1 192 ? 17.231 82.052 19.025 1.00 22.25 212 VAL A C 1
ATOM 1341 O O . VAL A 1 192 ? 18.048 82.550 19.811 1.00 20.01 212 VAL A O 1
ATOM 1345 N N . LEU A 1 193 ? 17.552 81.752 17.767 1.00 20.07 213 LEU A N 1
ATOM 1346 C CA . LEU A 1 193 ? 18.844 82.001 17.138 1.00 20.51 213 LEU A CA 1
ATOM 1347 C C . LEU A 1 193 ? 18.595 82.350 15.680 1.00 20.57 213 LEU A C 1
ATOM 1348 O O . LEU A 1 193 ? 17.592 81.913 15.101 1.00 19.06 213 LEU A O 1
ATOM 1353 N N . PRO A 1 194 ? 19.485 83.120 15.056 1.00 20.12 214 PRO A N 1
ATOM 1354 C CA . PRO A 1 194 ? 19.337 83.379 13.618 1.00 21.67 214 PRO A CA 1
ATOM 1355 C C . PRO A 1 194 ? 19.810 82.181 12.810 1.00 22.01 214 PRO A C 1
ATOM 1356 O O . PRO A 1 194 ? 20.744 81.475 13.203 1.00 20.02 214 PRO A O 1
ATOM 1360 N N . LEU A 1 195 ? 19.137 81.937 11.684 1.00 21.01 215 LEU A N 1
ATOM 1361 C CA . LEU A 1 195 ? 19.728 81.114 10.632 1.00 20.71 215 LEU A CA 1
ATOM 1362 C C . LEU A 1 195 ? 20.449 81.966 9.598 1.00 24.38 215 LEU A C 1
ATOM 1363 O O . LEU A 1 195 ? 21.394 81.492 8.953 1.00 19.82 215 LEU A O 1
ATOM 1368 N N . ARG A 1 196 ? 20.017 83.213 9.429 1.00 20.90 216 ARG A N 1
ATOM 1369 C CA . ARG A 1 196 ? 20.832 84.201 8.746 1.00 22.84 216 ARG A CA 1
ATOM 1370 C C . ARG A 1 196 ? 22.233 84.197 9.344 1.00 25.55 216 ARG A C 1
ATOM 1371 O O . ARG A 1 196 ? 22.394 84.217 10.567 1.00 24.28 216 ARG A O 1
ATOM 1379 N N . GLY A 1 197 ? 23.247 84.131 8.483 1.00 23.58 217 GLY A N 1
ATOM 1380 C CA . GLY A 1 197 ? 24.615 83.954 8.934 1.00 25.99 217 GLY A CA 1
ATOM 1381 C C . GLY A 1 197 ? 25.097 82.516 8.932 1.00 25.91 217 GLY A C 1
ATOM 1382 O O . GLY A 1 197 ? 26.305 82.284 9.061 1.00 23.19 217 GLY A O 1
ATOM 1383 N N . SER A 1 198 ? 24.198 81.547 8.787 1.00 22.57 218 SER A N 1
ATOM 1384 C CA A SER A 1 198 ? 24.553 80.140 8.676 0.42 22.20 218 SER A CA 1
ATOM 1385 C CA B SER A 1 198 ? 24.568 80.143 8.673 0.58 22.17 218 SER A CA 1
ATOM 1386 C C . SER A 1 198 ? 24.397 79.677 7.231 1.00 22.62 218 SER A C 1
ATOM 1387 O O . SER A 1 198 ? 23.841 80.383 6.384 1.00 21.13 218 SER A O 1
ATOM 1392 N N . ASN A 1 199 ? 24.900 78.473 6.951 1.00 19.95 219 ASN A N 1
ATOM 1393 C CA . ASN A 1 199 ? 24.871 77.917 5.602 1.00 20.60 219 ASN A CA 1
ATOM 1394 C C . ASN A 1 199 ? 24.256 76.529 5.599 1.00 22.92 219 ASN A C 1
ATOM 1395 O O . ASN A 1 199 ? 24.470 75.738 6.523 1.00 20.21 219 ASN A O 1
ATOM 1400 N N . TRP A 1 200 ? 23.522 76.224 4.535 1.00 19.58 220 TRP A N 1
ATOM 1401 C CA . TRP A 1 200 ? 23.234 74.835 4.231 1.00 22.68 220 TRP A CA 1
ATOM 1402 C C . TRP A 1 200 ? 24.520 74.164 3.765 1.00 23.00 220 TRP A C 1
ATOM 1403 O O . TRP A 1 200 ? 25.200 74.674 2.867 1.00 18.92 220 TRP A O 1
ATOM 1414 N N . ILE A 1 201 ? 24.878 73.043 4.392 1.00 21.48 221 ILE A N 1
ATOM 1415 C CA . ILE A 1 201 ? 26.067 72.294 4.003 1.00 21.82 221 ILE A CA 1
ATOM 1416 C C . ILE A 1 201 ? 25.664 70.866 3.657 1.00 23.90 221 ILE A C 1
ATOM 1417 O O . ILE A 1 201 ? 24.579 70.391 4.008 1.00 20.29 221 ILE A O 1
ATOM 1422 N N . TRP A 1 202 ? 26.562 70.182 2.953 1.00 19.19 222 TRP A N 1
ATOM 1423 C CA . TRP A 1 202 ? 26.407 68.761 2.663 1.00 20.78 222 TRP A CA 1
ATOM 1424 C C . TRP A 1 202 ? 27.790 68.208 2.342 1.00 25.33 222 TRP A C 1
ATOM 1425 O O . TRP A 1 202 ? 28.792 68.928 2.404 1.00 26.71 222 TRP A O 1
ATOM 1436 N N . THR A 1 203 ? 27.847 66.916 2.023 1.00 25.40 223 THR A N 1
ATOM 1437 C CA . THR A 1 203 ? 29.073 66.382 1.448 1.00 26.01 223 THR A CA 1
ATOM 1438 C C . THR A 1 203 ? 29.204 66.855 0.002 1.00 28.89 223 THR A C 1
ATOM 1439 O O . THR A 1 203 ? 28.255 67.366 -0.605 1.00 24.63 223 THR A O 1
ATOM 1443 N N . SER A 1 204 ? 30.399 66.676 -0.558 1.00 31.46 224 SER A N 1
ATOM 1444 C CA . SER A 1 204 ? 30.710 67.268 -1.852 1.00 34.72 224 SER A CA 1
ATOM 1445 C C . SER A 1 204 ? 30.107 66.506 -3.032 1.00 34.70 224 SER A C 1
ATOM 1446 O O . SER A 1 204 ? 30.307 66.929 -4.174 1.00 34.14 224 SER A O 1
ATOM 1449 N N . ASP A 1 205 ? 29.367 65.415 -2.796 1.00 33.83 225 ASP A N 1
ATOM 1450 C CA . ASP A 1 205 ? 28.560 64.803 -3.850 1.00 35.04 225 ASP A CA 1
ATOM 1451 C C . ASP A 1 205 ? 27.268 65.568 -4.114 1.00 32.87 225 ASP A C 1
ATOM 1452 O O . ASP A 1 205 ? 26.491 65.169 -4.984 1.00 29.81 225 ASP A O 1
ATOM 1457 N N . ASN A 1 206 ? 27.009 66.643 -3.373 1.00 30.36 226 ASN A N 1
ATOM 1458 C CA . ASN A 1 206 ? 25.862 67.515 -3.623 1.00 25.38 226 ASN A CA 1
ATOM 1459 C C . ASN A 1 206 ? 26.271 68.488 -4.725 1.00 33.54 226 ASN A C 1
ATOM 1460 O O . ASN A 1 206 ? 27.002 69.451 -4.477 1.00 31.23 226 ASN A O 1
ATOM 1465 N N . VAL A 1 207 ? 25.821 68.228 -5.955 1.00 34.47 227 VAL A N 1
ATOM 1466 C CA . VAL A 1 207 ? 26.194 69.031 -7.115 1.00 38.71 227 VAL A CA 1
ATOM 1467 C C . VAL A 1 207 ? 24.963 69.264 -7.980 1.00 42.80 227 VAL A C 1
ATOM 1468 O O . VAL A 1 207 ? 24.045 68.439 -8.026 1.00 39.48 227 VAL A O 1
ATOM 1472 N N . ASN A 1 208 ? 24.948 70.409 -8.665 1.00 42.77 228 ASN A N 1
ATOM 1473 C CA . ASN A 1 208 ? 23.896 70.746 -9.626 1.00 49.44 228 ASN A CA 1
ATOM 1474 C C . ASN A 1 208 ? 22.512 70.753 -8.985 1.00 47.61 228 ASN A C 1
ATOM 1475 O O . ASN A 1 208 ? 21.508 70.499 -9.657 1.00 49.43 228 ASN A O 1
ATOM 1480 N N . GLY A 1 209 ? 22.446 71.037 -7.684 1.00 37.55 229 GLY A N 1
ATOM 1481 C CA . GLY A 1 209 ? 21.170 71.165 -7.003 1.00 35.01 229 GLY A CA 1
ATOM 1482 C C . GLY A 1 209 ? 20.552 69.872 -6.522 1.00 32.07 229 GLY A C 1
ATOM 1483 O O . GLY A 1 209 ? 19.361 69.847 -6.201 1.00 33.44 229 GLY A O 1
ATOM 1484 N N . ALA A 1 210 ? 21.321 68.791 -6.458 1.00 34.01 230 ALA A N 1
ATOM 1485 C CA . ALA A 1 210 ? 20.802 67.536 -5.935 1.00 35.69 230 ALA A CA 1
ATOM 1486 C C . ALA A 1 210 ? 21.963 66.717 -5.405 1.00 33.35 230 ALA A C 1
ATOM 1487 O O . ALA A 1 210 ? 23.114 66.905 -5.805 1.00 31.65 230 ALA A O 1
ATOM 1489 N N . ALA A 1 211 ? 21.654 65.815 -4.487 1.00 30.99 231 ALA A N 1
ATOM 1490 C CA . ALA A 1 211 ? 22.635 64.904 -3.923 1.00 28.80 231 ALA A CA 1
ATOM 1491 C C . ALA A 1 211 ? 22.099 63.489 -4.034 1.00 27.59 231 ALA A C 1
ATOM 1492 O O . ALA A 1 211 ? 20.886 63.288 -4.154 1.00 28.76 231 ALA A O 1
ATOM 1494 N N . PRO A 1 212 ? 22.975 62.483 -3.988 1.00 30.57 232 PRO A N 1
ATOM 1495 C CA . PRO A 1 212 ? 22.499 61.094 -3.976 1.00 35.05 232 PRO A CA 1
ATOM 1496 C C . PRO A 1 212 ? 21.625 60.814 -2.762 1.00 34.51 232 PRO A C 1
ATOM 1497 O O . PRO A 1 212 ? 21.690 61.502 -1.740 1.00 29.79 232 PRO A O 1
ATOM 1501 N N . VAL A 1 213 ? 20.789 59.781 -2.890 1.00 29.37 233 VAL A N 1
ATOM 1502 C CA . VAL A 1 213 ? 20.034 59.275 -1.750 1.00 33.95 233 VAL A CA 1
ATOM 1503 C C . VAL A 1 213 ? 21.005 58.670 -0.747 1.00 33.49 233 VAL A C 1
ATOM 1504 O O . VAL A 1 213 ? 21.948 57.966 -1.125 1.00 32.81 233 VAL A O 1
ATOM 1508 N N . GLY A 1 214 ? 20.791 58.945 0.539 1.00 26.61 234 GLY A N 1
ATOM 1509 C CA . GLY A 1 214 ? 21.610 58.309 1.559 1.00 24.10 234 GLY A CA 1
ATOM 1510 C C . GLY A 1 214 ? 21.906 59.211 2.741 1.00 30.08 234 GLY A C 1
ATOM 1511 O O . GLY A 1 214 ? 21.482 60.374 2.771 1.00 27.12 234 GLY A O 1
ATOM 1512 N N . SER A 1 215 ? 22.649 58.680 3.713 1.00 23.50 235 SER A N 1
ATOM 1513 C CA . SER A 1 215 ? 22.970 59.382 4.947 1.00 26.47 235 SER A CA 1
ATOM 1514 C C . SER A 1 215 ? 24.417 59.865 4.930 1.00 32.35 235 SER A C 1
ATOM 1515 O O . SER A 1 215 ? 25.305 59.202 4.387 1.00 28.03 235 SER A O 1
ATOM 1518 N N . ARG A 1 216 ? 24.639 61.032 5.535 1.00 25.36 236 ARG A N 1
ATOM 1519 C CA . ARG A 1 216 ? 25.942 61.679 5.580 1.00 24.08 236 ARG A CA 1
ATOM 1520 C C . ARG A 1 216 ? 26.181 62.185 6.993 1.00 26.11 236 ARG A C 1
ATOM 1521 O O . ARG A 1 216 ? 25.245 62.619 7.667 1.00 25.73 236 ARG A O 1
ATOM 1529 N N . ALA A 1 217 ? 27.436 62.160 7.436 1.00 24.57 237 ALA A N 1
ATOM 1530 C CA . ALA A 1 217 ? 27.761 62.623 8.778 1.00 25.28 237 ALA A CA 1
ATOM 1531 C C . ALA A 1 217 ? 28.564 63.916 8.729 1.00 28.52 237 ALA A C 1
ATOM 1532 O O . ALA A 1 217 ? 29.301 64.177 7.771 1.00 27.01 237 ALA A O 1
ATOM 1534 N N . PHE A 1 218 ? 28.406 64.721 9.786 1.00 23.38 238 PHE A N 1
ATOM 1535 C CA . PHE A 1 218 ? 29.031 66.032 9.920 1.00 22.39 238 PHE A CA 1
ATOM 1536 C C . PHE A 1 218 ? 29.481 66.216 11.362 1.00 25.80 238 PHE A C 1
ATOM 1537 O O . PHE A 1 218 ? 28.775 65.811 12.288 1.00 26.27 238 PHE A O 1
ATOM 1545 N N . ARG A 1 219 ? 30.653 66.830 11.549 1.00 21.57 239 ARG A N 1
ATOM 1546 C CA . ARG A 1 219 ? 31.241 66.992 12.873 1.00 21.23 239 ARG A CA 1
ATOM 1547 C C . ARG A 1 219 ? 31.823 68.386 13.038 1.00 23.89 239 ARG A C 1
ATOM 1548 O O . ARG A 1 219 ? 32.446 68.922 12.117 1.00 24.39 239 ARG A O 1
ATOM 1556 N N . LYS A 1 220 ? 31.643 68.952 14.227 1.00 24.03 240 LYS A N 1
ATOM 1557 C CA . LYS A 1 220 ? 32.273 70.213 14.600 1.00 27.95 240 LYS A CA 1
ATOM 1558 C C . LYS A 1 220 ? 32.654 70.151 16.072 1.00 27.21 240 LYS A C 1
ATOM 1559 O O . LYS A 1 220 ? 31.819 69.816 16.918 1.00 22.87 240 LYS A O 1
ATOM 1565 N N . THR A 1 221 ? 33.910 70.466 16.373 1.00 23.79 241 THR A N 1
ATOM 1566 C CA . THR A 1 221 ? 34.408 70.484 17.741 1.00 24.89 241 THR A CA 1
ATOM 1567 C C . THR A 1 221 ? 34.713 71.912 18.169 1.00 25.28 241 THR A C 1
ATOM 1568 O O . THR A 1 221 ? 35.289 72.687 17.405 1.00 23.29 241 THR A O 1
ATOM 1572 N N . VAL A 1 222 ? 34.325 72.262 19.389 1.00 23.63 242 VAL A N 1
ATOM 1573 C CA . VAL A 1 222 ? 34.736 73.517 20.006 1.00 22.07 242 VAL A CA 1
ATOM 1574 C C . VAL A 1 222 ? 35.593 73.165 21.215 1.00 21.64 242 VAL A C 1
ATOM 1575 O O . VAL A 1 222 ? 35.177 72.371 22.066 1.00 24.15 242 VAL A O 1
ATOM 1579 N N . ASN A 1 223 ? 36.793 73.742 21.283 1.00 21.13 243 ASN A N 1
ATOM 1580 C CA . ASN A 1 223 ? 37.721 73.366 22.357 1.00 23.63 243 ASN A CA 1
ATOM 1581 C C . ASN A 1 223 ? 38.533 74.612 22.716 1.00 26.65 243 ASN A C 1
ATOM 1582 O O . ASN A 1 223 ? 39.645 74.824 22.237 1.00 30.81 243 ASN A O 1
ATOM 1587 N N . GLN A 1 224 ? 37.948 75.463 23.564 1.00 24.03 244 GLN A N 1
ATOM 1588 C CA . GLN A 1 224 ? 38.664 76.616 24.119 1.00 26.49 244 GLN A CA 1
ATOM 1589 C C . GLN A 1 224 ? 39.263 76.173 25.451 1.00 28.65 244 GLN A C 1
ATOM 1590 O O . GLN A 1 224 ? 38.641 76.299 26.505 1.00 29.64 244 GLN A O 1
ATOM 1596 N N . CYS A 1 225 ? 40.491 75.638 25.410 1.00 29.85 245 CYS A N 1
ATOM 1597 C CA . CYS A 1 225 ? 41.053 75.010 26.605 1.00 31.15 245 CYS A CA 1
ATOM 1598 C C . CYS A 1 225 ? 41.366 75.995 27.729 1.00 31.75 245 CYS A C 1
ATOM 1599 O O . CYS A 1 225 ? 41.676 75.550 28.834 1.00 33.42 245 CYS A O 1
ATOM 1602 N N . THR A 1 226 ? 41.271 77.304 27.504 1.00 30.49 246 THR A N 1
ATOM 1603 C CA . THR A 1 226 ? 41.504 78.273 28.571 1.00 33.96 246 THR A CA 1
ATOM 1604 C C . THR A 1 226 ? 40.218 78.897 29.117 1.00 36.61 246 THR A C 1
ATOM 1605 O O . THR A 1 226 ? 40.290 79.832 29.920 1.00 33.18 246 THR A O 1
ATOM 1609 N N . LYS A 1 227 ? 39.052 78.430 28.689 1.00 28.27 247 LYS A N 1
ATOM 1610 C CA . LYS A 1 227 ? 37.771 78.935 29.176 1.00 27.62 247 LYS A CA 1
ATOM 1611 C C . LYS A 1 227 ? 36.968 77.782 29.766 1.00 28.66 247 LYS A C 1
ATOM 1612 O O . LYS A 1 227 ? 37.390 76.626 29.729 1.00 28.56 247 LYS A O 1
ATOM 1618 N N . VAL A 1 228 ? 35.787 78.104 30.295 1.00 24.80 248 VAL A N 1
ATOM 1619 C CA . VAL A 1 228 ? 34.899 77.122 30.913 1.00 24.27 248 VAL A CA 1
ATOM 1620 C C . VAL A 1 228 ? 33.540 77.272 30.238 1.00 25.72 248 VAL A C 1
ATOM 1621 O O . VAL A 1 228 ? 32.827 78.255 30.481 1.00 26.32 248 VAL A O 1
ATOM 1625 N N . ALA A 1 229 ? 33.198 76.319 29.373 1.00 21.38 249 ALA A N 1
ATOM 1626 C CA . ALA A 1 229 ? 31.917 76.315 28.689 1.00 21.81 249 ALA A CA 1
ATOM 1627 C C . ALA A 1 229 ? 30.833 75.809 29.627 1.00 25.30 249 ALA A C 1
ATOM 1628 O O . ALA A 1 229 ? 31.090 74.992 30.516 1.00 22.64 249 ALA A O 1
ATOM 1630 N N . VAL A 1 230 ? 29.612 76.300 29.425 1.00 24.73 250 VAL A N 1
ATOM 1631 C CA . VAL A 1 230 ? 28.531 76.034 30.370 1.00 21.14 250 VAL A CA 1
ATOM 1632 C C . VAL A 1 230 ? 27.325 75.405 29.676 1.00 22.95 250 VAL A C 1
ATOM 1633 O O . VAL A 1 230 ? 27.015 74.230 29.908 1.00 23.35 250 VAL A O 1
ATOM 1637 N N . CYS A 1 231 ? 26.637 76.176 28.816 1.00 19.51 251 CYS A N 1
ATOM 1638 C CA . CYS A 1 231 ? 25.415 75.737 28.146 1.00 24.14 251 CYS A CA 1
ATOM 1639 C C . CYS A 1 231 ? 25.557 75.999 26.654 1.00 25.58 251 CYS A C 1
ATOM 1640 O O . CYS A 1 231 ? 26.274 76.916 26.243 1.00 22.67 251 CYS A O 1
ATOM 1643 N N . ALA A 1 232 ? 24.868 75.192 25.840 1.00 19.72 252 ALA A N 1
ATOM 1644 C CA . ALA A 1 232 ? 24.725 75.491 24.422 1.00 21.68 252 ALA A CA 1
ATOM 1645 C C . ALA A 1 232 ? 23.253 75.479 24.046 1.00 24.44 252 ALA A C 1
ATOM 1646 O O . ALA A 1 232 ? 22.453 74.719 24.605 1.00 21.83 252 ALA A O 1
ATOM 1648 N N . THR A 1 233 ? 22.908 76.354 23.113 1.00 21.63 253 THR A N 1
ATOM 1649 C CA . THR A 1 233 ? 21.611 76.348 22.456 1.00 20.46 253 THR A CA 1
ATOM 1650 C C . THR A 1 233 ? 21.849 76.039 20.989 1.00 22.14 253 THR A C 1
ATOM 1651 O O . THR A 1 233 ? 22.732 76.638 20.369 1.00 19.90 253 THR A O 1
ATOM 1655 N N . VAL A 1 234 ? 21.087 75.094 20.442 1.00 22.21 254 VAL A N 1
ATOM 1656 C CA . VAL A 1 234 ? 21.282 74.627 19.070 1.00 21.33 254 VAL A CA 1
ATOM 1657 C C . VAL A 1 234 ? 19.987 74.814 18.300 1.00 20.27 254 VAL A C 1
ATOM 1658 O O . VAL A 1 234 ? 18.918 74.410 18.768 1.00 24.68 254 VAL A O 1
ATOM 1662 N N . LEU A 1 235 ? 20.085 75.418 17.121 1.00 18.74 255 LEU A N 1
ATOM 1663 C CA . LEU A 1 235 ? 18.980 75.519 16.181 1.00 18.46 255 LEU A CA 1
ATOM 1664 C C . LEU A 1 235 ? 19.369 74.756 14.921 1.00 21.46 255 LEU A C 1
ATOM 1665 O O . LEU A 1 235 ? 20.449 74.995 14.380 1.00 20.09 255 LEU A O 1
ATOM 1670 N N . ILE A 1 236 ? 18.518 73.838 14.452 1.00 18.30 256 ILE A N 1
ATOM 1671 C CA . ILE A 1 236 ? 18.920 72.960 13.353 1.00 17.64 256 ILE A CA 1
ATOM 1672 C C . ILE A 1 236 ? 17.721 72.577 12.488 1.00 21.36 256 ILE A C 1
ATOM 1673 O O . ILE A 1 236 ? 16.597 72.412 12.976 1.00 20.25 256 ILE A O 1
ATOM 1678 N N . ALA A 1 237 ? 17.975 72.421 11.186 1.00 20.04 257 ALA A N 1
ATOM 1679 C CA . ALA A 1 237 ? 17.002 71.863 10.253 1.00 22.05 257 ALA A CA 1
ATOM 1680 C C . ALA A 1 237 ? 17.759 71.149 9.143 1.00 23.17 257 ALA A C 1
ATOM 1681 O O . ALA A 1 237 ? 18.930 71.442 8.887 1.00 20.61 257 ALA A O 1
ATOM 1683 N N . ALA A 1 238 ? 17.082 70.211 8.475 1.00 21.45 258 ALA A N 1
ATOM 1684 C CA . ALA A 1 238 ? 17.718 69.456 7.402 1.00 19.09 258 ALA A CA 1
ATOM 1685 C C . ALA A 1 238 ? 16.691 69.022 6.368 1.00 24.09 258 ALA A C 1
ATOM 1686 O O . ALA A 1 238 ? 15.523 68.781 6.686 1.00 23.88 258 ALA A O 1
ATOM 1688 N N . ASP A 1 239 ? 17.156 68.924 5.125 1.00 18.72 259 ASP A N 1
ATOM 1689 C CA . ASP A 1 239 ? 16.440 68.289 4.023 1.00 20.33 259 ASP A CA 1
ATOM 1690 C C . ASP A 1 239 ? 17.221 67.020 3.689 1.00 23.08 259 ASP A C 1
ATOM 1691 O O . ASP A 1 239 ? 18.301 67.107 3.096 1.00 25.57 259 ASP A O 1
ATOM 1696 N N . ASP A 1 240 ? 16.700 65.842 4.051 1.00 26.59 260 ASP A N 1
ATOM 1697 C CA . ASP A 1 240 ? 15.340 65.572 4.536 1.00 25.64 260 ASP A CA 1
ATOM 1698 C C . ASP A 1 240 ? 15.167 65.457 6.049 1.00 21.95 260 ASP A C 1
ATOM 1699 O O . ASP A 1 240 ? 14.078 65.701 6.564 1.00 24.42 260 ASP A O 1
ATOM 1704 N N . ARG A 1 241 ? 16.211 65.021 6.751 1.00 19.92 261 ARG A N 1
ATOM 1705 C CA . ARG A 1 241 ? 16.094 64.720 8.175 1.00 22.23 261 ARG A CA 1
ATOM 1706 C C . ARG A 1 241 ? 17.493 64.681 8.776 1.00 22.60 261 ARG A C 1
ATOM 1707 O O . ARG A 1 241 ? 18.491 64.627 8.057 1.00 22.05 261 ARG A O 1
ATOM 1715 N N . TYR A 1 242 ? 17.553 64.680 10.109 1.00 21.30 262 TYR A N 1
ATOM 1716 C CA . TYR A 1 242 ? 18.832 64.678 10.813 1.00 23.90 262 TYR A CA 1
ATOM 1717 C C . TYR A 1 242 ? 18.656 63.997 12.159 1.00 27.64 262 TYR A C 1
ATOM 1718 O O . TYR A 1 242 ? 17.554 63.937 12.709 1.00 25.50 262 TYR A O 1
ATOM 1727 N N . THR A 1 243 ? 19.771 63.520 12.702 1.00 23.70 263 THR A N 1
ATOM 1728 C CA . THR A 1 243 ? 19.889 63.211 14.117 1.00 26.61 263 THR A CA 1
ATOM 1729 C C . THR A 1 243 ? 21.107 63.950 14.649 1.00 25.89 263 THR A C 1
ATOM 1730 O O . THR A 1 243 ? 22.168 63.940 14.015 1.00 26.41 263 THR A O 1
ATOM 1734 N N . LEU A 1 244 ? 20.951 64.584 15.806 1.00 22.53 264 LEU A N 1
ATOM 1735 C CA . LEU A 1 244 ? 21.963 65.453 16.386 1.00 24.30 264 LEU A CA 1
ATOM 1736 C C . LEU A 1 244 ? 22.507 64.822 17.657 1.00 22.27 264 LEU A C 1
ATOM 1737 O O . LEU A 1 244 ? 21.728 64.347 18.492 1.00 21.73 264 LEU A O 1
ATOM 1742 N N . TYR A 1 245 ? 23.835 64.852 17.806 1.00 21.06 265 TYR A N 1
ATOM 1743 C CA . TYR A 1 245 ? 24.546 64.340 18.973 1.00 23.84 265 TYR A CA 1
ATOM 1744 C C . TYR A 1 245 ? 25.481 65.409 19.527 1.00 22.35 265 TYR A C 1
ATOM 1745 O O . TYR A 1 245 ? 26.020 66.231 18.779 1.00 23.10 265 TYR A O 1
ATOM 1754 N N . VAL A 1 246 ? 25.697 65.381 20.844 1.00 24.00 266 VAL A N 1
ATOM 1755 C CA . VAL A 1 246 ? 26.730 66.195 21.480 1.00 22.73 266 VAL A CA 1
ATOM 1756 C C . VAL A 1 246 ? 27.537 65.291 22.407 1.00 25.02 266 VAL A C 1
ATOM 1757 O O . VAL A 1 246 ? 26.970 64.599 23.261 1.00 23.17 266 VAL A O 1
ATOM 1761 N N . ASN A 1 247 ? 28.855 65.266 22.201 1.00 25.31 267 ASN A N 1
ATOM 1762 C CA . ASN A 1 247 ? 29.760 64.376 22.934 1.00 32.96 267 ASN A CA 1
ATOM 1763 C C . ASN A 1 247 ? 29.257 62.933 22.933 1.00 35.03 267 ASN A C 1
ATOM 1764 O O . ASN A 1 247 ? 29.345 62.219 23.933 1.00 31.36 267 ASN A O 1
ATOM 1769 N N . GLY A 1 248 ? 28.707 62.504 21.797 1.00 30.91 268 GLY A N 1
ATOM 1770 C CA . GLY A 1 248 ? 28.247 61.138 21.635 1.00 31.94 268 GLY A CA 1
ATOM 1771 C C . GLY A 1 248 ? 26.859 60.847 22.162 1.00 33.42 268 GLY A C 1
ATOM 1772 O O . GLY A 1 248 ? 26.332 59.759 21.899 1.00 38.77 268 GLY A O 1
ATOM 1773 N N . ALA A 1 249 ? 26.246 61.768 22.896 1.00 30.33 269 ALA A N 1
ATOM 1774 C CA . ALA A 1 249 ? 24.911 61.551 23.430 1.00 35.18 269 ALA A CA 1
ATOM 1775 C C . ALA A 1 249 ? 23.868 62.097 22.463 1.00 32.57 269 ALA A C 1
ATOM 1776 O O . ALA A 1 249 ? 24.051 63.167 21.876 1.00 25.27 269 ALA A O 1
ATOM 1778 N N . THR A 1 250 ? 22.779 61.349 22.295 1.00 29.99 270 THR A N 1
ATOM 1779 C CA . THR A 1 250 ? 21.704 61.771 21.409 1.00 37.62 270 THR A CA 1
ATOM 1780 C C . THR A 1 250 ? 21.007 62.995 21.979 1.00 37.48 270 THR A C 1
ATOM 1781 O O . THR A 1 250 ? 20.587 62.993 23.135 1.00 42.56 270 THR A O 1
ATOM 1785 N N . VAL A 1 251 ? 20.895 64.047 21.177 1.00 27.55 271 VAL A N 1
ATOM 1786 C CA . VAL A 1 251 ? 20.159 65.247 21.569 1.00 28.45 271 VAL A CA 1
ATOM 1787 C C . VAL A 1 251 ? 18.746 65.241 21.006 1.00 34.16 271 VAL A C 1
ATOM 1788 O O . VAL A 1 251 ? 17.781 65.452 21.738 1.00 31.11 271 VAL A O 1
ATOM 1792 N N . GLY A 1 252 ? 18.602 64.990 19.710 1.00 28.94 272 GLY A N 1
ATOM 1793 C CA . GLY A 1 252 ? 17.278 64.989 19.114 1.00 25.91 272 GLY A CA 1
ATOM 1794 C C . GLY A 1 252 ? 17.355 64.708 17.631 1.00 26.62 272 GLY A C 1
ATOM 1795 O O . GLY A 1 252 ? 18.437 64.590 17.045 1.00 27.09 272 GLY A O 1
ATOM 1796 N N . SER A 1 253 ? 16.174 64.624 17.030 1.00 28.94 273 SER A N 1
ATOM 1797 C CA . SER A 1 253 ? 16.004 64.310 15.622 1.00 27.35 273 SER A CA 1
ATOM 1798 C C . SER A 1 253 ? 14.889 65.169 15.061 1.00 23.51 273 SER A C 1
ATOM 1799 O O . SER A 1 253 ? 14.000 65.607 15.794 1.00 26.28 273 SER A O 1
ATOM 1802 N N . GLY A 1 254 ? 14.931 65.392 13.750 1.00 24.13 274 GLY A N 1
ATOM 1803 C CA . GLY A 1 254 ? 13.871 66.113 13.077 1.00 25.57 274 GLY A CA 1
ATOM 1804 C C . GLY A 1 254 ? 13.789 65.646 11.640 1.00 27.45 274 GLY A C 1
ATOM 1805 O O . GLY A 1 254 ? 14.677 64.954 11.142 1.00 25.21 274 GLY A O 1
ATOM 1806 N N . SER A 1 255 ? 12.697 66.033 10.971 1.00 25.99 275 SER A N 1
ATOM 1807 C CA . SER A 1 255 ? 12.492 65.629 9.582 1.00 27.34 275 SER A CA 1
ATOM 1808 C C . SER A 1 255 ? 11.781 66.710 8.784 1.00 29.66 275 SER A C 1
ATOM 1809 O O . SER A 1 255 ? 10.997 66.400 7.881 1.00 27.42 275 SER A O 1
ATOM 1812 N N . SER A 1 256 ? 12.049 67.974 9.085 1.00 28.43 276 SER A N 1
ATOM 1813 C CA . SER A 1 256 ? 11.407 69.080 8.393 1.00 28.61 276 SER A CA 1
ATOM 1814 C C . SER A 1 256 ? 12.456 70.090 7.966 1.00 26.86 276 SER A C 1
ATOM 1815 O O . SER A 1 256 ? 13.337 70.447 8.757 1.00 27.41 276 SER A O 1
ATOM 1818 N N . TYR A 1 257 ? 12.365 70.553 6.720 1.00 25.08 277 TYR A N 1
ATOM 1819 C CA . TYR A 1 257 ? 13.185 71.664 6.269 1.00 24.76 277 TYR A CA 1
ATOM 1820 C C . TYR A 1 257 ? 12.400 72.966 6.225 1.00 24.08 277 TYR A C 1
ATOM 1821 O O . TYR A 1 257 ? 12.908 73.973 5.724 1.00 27.93 277 TYR A O 1
ATOM 1830 N N . THR A 1 258 ? 11.178 72.978 6.757 1.00 24.28 278 THR A N 1
ATOM 1831 C CA . THR A 1 258 ? 10.422 74.217 6.891 1.00 25.38 278 THR A CA 1
ATOM 1832 C C . THR A 1 258 ? 10.167 74.618 8.337 1.00 24.68 278 THR A C 1
ATOM 1833 O O . THR A 1 258 ? 9.804 75.773 8.588 1.00 26.47 278 THR A O 1
ATOM 1837 N N . VAL A 1 259 ? 10.339 73.703 9.284 1.00 28.14 279 VAL A N 1
ATOM 1838 C CA . VAL A 1 259 ? 10.167 73.994 10.701 1.00 22.81 279 VAL A CA 1
ATOM 1839 C C . VAL A 1 259 ? 11.434 73.530 11.410 1.00 21.30 279 VAL A C 1
ATOM 1840 O O . VAL A 1 259 ? 11.695 72.323 11.490 1.00 23.72 279 VAL A O 1
ATOM 1844 N N . ALA A 1 260 ? 12.230 74.484 11.908 1.00 23.87 280 ALA A N 1
ATOM 1845 C CA . ALA A 1 260 ? 13.487 74.160 12.572 1.00 20.96 280 ALA A CA 1
ATOM 1846 C C . ALA A 1 260 ? 13.249 73.712 14.012 1.00 23.83 280 ALA A C 1
ATOM 1847 O O . ALA A 1 260 ? 12.250 74.066 14.647 1.00 22.46 280 ALA A O 1
ATOM 1849 N N . ASP A 1 261 ? 14.200 72.943 14.537 1.00 18.81 281 ASP A N 1
ATOM 1850 C CA . ASP A 1 261 ? 14.160 72.469 15.916 1.00 19.34 281 ASP A CA 1
ATOM 1851 C C . ASP A 1 261 ? 15.235 73.162 16.741 1.00 22.56 281 ASP A C 1
ATOM 1852 O O . ASP A 1 261 ? 16.340 73.397 16.250 1.00 22.08 281 ASP A O 1
ATOM 1857 N N . ALA A 1 262 ? 14.916 73.465 18.002 1.00 19.91 282 ALA A N 1
ATOM 1858 C CA . ALA A 1 262 ? 15.859 74.080 18.930 1.00 20.01 282 ALA A CA 1
ATOM 1859 C C . ALA A 1 262 ? 16.025 73.206 20.163 1.00 20.95 282 ALA A C 1
ATOM 1860 O O . ALA A 1 262 ? 15.056 72.610 20.653 1.00 20.71 282 ALA A O 1
ATOM 1862 N N . TYR A 1 263 ? 17.260 73.145 20.667 1.00 16.78 283 TYR A N 1
ATOM 1863 C CA . TYR A 1 263 ? 17.615 72.307 21.800 1.00 20.73 283 TYR A CA 1
ATOM 1864 C C . TYR A 1 263 ? 18.484 73.084 22.775 1.00 23.52 283 TYR A C 1
ATOM 1865 O O . TYR A 1 263 ? 19.262 73.955 22.378 1.00 21.78 283 TYR A O 1
ATOM 1874 N N . THR A 1 264 ? 18.365 72.731 24.054 1.00 20.44 284 THR A N 1
ATOM 1875 C CA . THR A 1 264 ? 19.234 73.249 25.104 1.00 18.98 284 THR A CA 1
ATOM 1876 C C . THR A 1 264 ? 20.146 72.128 25.587 1.00 21.85 284 THR A C 1
ATOM 1877 O O . THR A 1 264 ? 19.677 71.017 25.850 1.00 22.89 284 THR A O 1
ATOM 1881 N N . ILE A 1 265 ? 21.441 72.416 25.682 1.00 19.21 285 ILE A N 1
ATOM 1882 C CA . ILE A 1 265 ? 22.433 71.476 26.204 1.00 19.92 285 ILE A CA 1
ATOM 1883 C C . ILE A 1 265 ? 22.935 72.085 27.504 1.00 24.46 285 ILE A C 1
ATOM 1884 O O . ILE A 1 265 ? 23.812 72.957 27.472 1.00 22.57 285 ILE A O 1
ATOM 1889 N N . PRO A 1 266 ? 22.398 71.693 28.658 1.00 24.75 286 PRO A N 1
ATOM 1890 C CA . PRO A 1 266 ? 22.743 72.366 29.918 1.00 23.01 286 PRO A CA 1
ATOM 1891 C C . PRO A 1 266 ? 23.970 71.796 30.607 1.00 28.16 286 PRO A C 1
ATOM 1892 O O . PRO A 1 266 ? 24.339 72.292 31.677 1.00 27.05 286 PRO A O 1
ATOM 1896 N N . ASN A 1 267 ? 24.608 70.783 30.028 1.00 22.64 287 ASN A N 1
ATOM 1897 C CA . ASN A 1 267 ? 25.636 70.009 30.715 1.00 27.94 287 ASN A CA 1
ATOM 1898 C C . ASN A 1 267 ? 26.852 69.811 29.819 1.00 30.44 287 ASN A C 1
ATOM 1899 O O . ASN A 1 267 ? 27.386 68.709 29.703 1.00 26.43 287 ASN A O 1
ATOM 1904 N N . LEU A 1 268 ? 27.303 70.885 29.167 1.00 25.72 288 LEU A N 1
ATOM 1905 C CA . LEU A 1 268 ? 28.508 70.813 28.346 1.00 29.44 288 LEU A CA 1
ATOM 1906 C C . LEU A 1 268 ? 29.712 70.367 29.173 1.00 30.78 288 LEU A C 1
ATOM 1907 O O . LEU A 1 268 ? 29.783 70.596 30.382 1.00 26.03 288 LEU A O 1
ATOM 1912 N N . HIS A 1 269 ? 30.659 69.710 28.509 1.00 32.36 289 HIS A N 1
ATOM 1913 C CA . HIS A 1 269 ? 31.985 69.557 29.082 1.00 25.57 289 HIS A CA 1
ATOM 1914 C C . HIS A 1 269 ? 32.626 70.941 29.186 1.00 20.67 289 HIS A C 1
ATOM 1915 O O . HIS A 1 269 ? 32.377 71.805 28.343 1.00 24.46 289 HIS A O 1
ATOM 1922 N N . PRO A 1 270 ? 33.428 71.191 30.226 1.00 24.61 290 PRO A N 1
ATOM 1923 C CA . PRO A 1 270 ? 33.945 72.555 30.424 1.00 27.27 290 PRO A CA 1
ATOM 1924 C C . PRO A 1 270 ? 34.902 73.036 29.342 1.00 28.51 290 PRO A C 1
ATOM 1925 O O . PRO A 1 270 ? 35.025 74.255 29.162 1.00 26.52 290 PRO A O 1
ATOM 1929 N N . THR A 1 271 ? 35.597 72.146 28.622 1.00 26.41 291 THR A N 1
ATOM 1930 C CA . THR A 1 271 ? 36.599 72.605 27.661 1.00 27.03 291 THR A CA 1
ATOM 1931 C C . THR A 1 271 ? 36.501 72.003 26.262 1.00 25.52 291 THR A C 1
ATOM 1932 O O . THR A 1 271 ? 37.041 72.607 25.329 1.00 24.24 291 THR A O 1
ATOM 1936 N N . PHE A 1 272 ? 35.837 70.864 26.068 1.00 23.61 292 PHE A N 1
ATOM 1937 C CA . PHE A 1 272 ? 35.890 70.168 24.785 1.00 20.61 292 PHE A CA 1
ATOM 1938 C C . PHE A 1 272 ? 34.513 69.598 24.483 1.00 23.07 292 PHE A C 1
ATOM 1939 O O . PHE A 1 272 ? 34.030 68.737 25.223 1.00 24.09 292 PHE A O 1
ATOM 1947 N N . ASN A 1 273 ? 33.892 70.052 23.389 1.00 19.39 293 ASN A N 1
ATOM 1948 C CA . ASN A 1 273 ? 32.562 69.585 23.007 1.00 26.07 293 ASN A CA 1
ATOM 1949 C C . ASN A 1 273 ? 32.486 69.357 21.508 1.00 25.51 293 ASN A C 1
ATOM 1950 O O . ASN A 1 273 ? 32.873 70.231 20.726 1.00 28.11 293 ASN A O 1
ATOM 1955 N N . THR A 1 274 ? 31.952 68.199 21.117 1.00 22.77 294 THR A N 1
ATOM 1956 C CA . THR A 1 274 ? 31.847 67.798 19.718 1.00 23.12 294 THR A CA 1
ATOM 1957 C C . THR A 1 274 ? 30.381 67.648 19.333 1.00 26.82 294 THR A C 1
ATOM 1958 O O . THR A 1 274 ? 29.652 66.856 19.942 1.00 30.01 294 THR A O 1
ATOM 1962 N N . PHE A 1 275 ? 29.960 68.391 18.317 1.00 21.47 295 PHE A N 1
ATOM 1963 C CA . PHE A 1 275 ? 28.616 68.301 17.774 1.00 20.38 295 PHE A CA 1
ATOM 1964 C C . PHE A 1 275 ? 28.673 67.422 16.534 1.00 28.99 295 PHE A C 1
ATOM 1965 O O . PHE A 1 275 ? 29.523 67.633 15.665 1.00 26.63 295 PHE A O 1
ATOM 1973 N N . ALA A 1 276 ? 27.792 66.427 16.459 1.00 22.40 296 ALA A N 1
ATOM 1974 C CA . ALA A 1 276 ? 27.806 65.508 15.328 1.00 23.50 296 ALA A CA 1
ATOM 1975 C C . ALA A 1 276 ? 26.401 65.325 14.785 1.00 24.46 296 ALA A C 1
ATOM 1976 O O . ALA A 1 276 ? 25.433 65.252 15.547 1.00 23.76 296 ALA A O 1
ATOM 1978 N N . ILE A 1 277 ? 26.294 65.261 13.459 1.00 22.07 297 ILE A N 1
ATOM 1979 C CA . ILE A 1 277 ? 25.008 65.193 12.782 1.00 25.00 297 ILE A CA 1
ATOM 1980 C C . ILE A 1 277 ? 25.040 64.031 11.801 1.00 24.19 297 ILE A C 1
ATOM 1981 O O . ILE A 1 277 ? 25.980 63.906 11.011 1.00 23.27 297 ILE A O 1
ATOM 1986 N N . ASN A 1 278 ? 24.024 63.187 11.852 1.00 20.94 298 ASN A N 1
ATOM 1987 C CA . ASN A 1 278 ? 23.734 62.251 10.773 1.00 22.34 298 ASN A CA 1
ATOM 1988 C C . ASN A 1 278 ? 22.511 62.797 10.037 1.00 22.87 298 ASN A C 1
ATOM 1989 O O . ASN A 1 278 ? 21.399 62.778 10.569 1.00 23.93 298 ASN A O 1
ATOM 1994 N N . ALA A 1 279 ? 22.716 63.302 8.825 1.00 23.83 299 ALA A N 1
ATOM 1995 C CA . ALA A 1 279 ? 21.631 63.860 8.029 1.00 25.99 299 ALA A CA 1
ATOM 1996 C C . ALA A 1 279 ? 21.396 62.968 6.821 1.00 25.74 299 ALA A C 1
ATOM 1997 O O . ALA A 1 279 ? 22.347 62.436 6.243 1.00 26.18 299 ALA A O 1
ATOM 1999 N N . THR A 1 280 ? 20.131 62.798 6.443 1.00 25.89 300 THR A N 1
ATOM 2000 C CA . THR A 1 280 ? 19.752 61.837 5.414 1.00 23.89 300 THR A CA 1
ATOM 2001 C C . THR A 1 280 ? 18.965 62.514 4.305 1.00 24.49 300 THR A C 1
ATOM 2002 O O . THR A 1 280 ? 18.063 63.318 4.566 1.00 24.86 300 THR A O 1
ATOM 2006 N N . ASN A 1 281 ? 19.319 62.188 3.067 1.00 24.44 301 ASN A N 1
ATOM 2007 C CA . ASN A 1 281 ? 18.610 62.671 1.895 1.00 25.37 301 ASN A CA 1
ATOM 2008 C C . ASN A 1 281 ? 17.750 61.547 1.333 1.00 31.17 301 ASN A C 1
ATOM 2009 O O . ASN A 1 281 ? 18.269 60.487 0.969 1.00 30.39 301 ASN A O 1
ATOM 2014 N N . GLY A 1 282 ? 16.442 61.788 1.253 1.00 29.97 302 GLY A N 1
ATOM 2015 C CA . GLY A 1 282 ? 15.551 60.856 0.594 1.00 31.05 302 GLY A CA 1
ATOM 2016 C C . GLY A 1 282 ? 15.537 60.958 -0.914 1.00 36.72 302 GLY A C 1
ATOM 2017 O O . GLY A 1 282 ? 14.908 60.122 -1.570 1.00 35.07 302 GLY A O 1
ATOM 2018 N N . GLY A 1 283 ? 16.219 61.949 -1.468 1.00 35.26 303 GLY A N 1
ATOM 2019 C CA . GLY A 1 283 ? 16.266 62.162 -2.904 1.00 34.64 303 GLY A CA 1
ATOM 2020 C C . GLY A 1 283 ? 16.077 63.633 -3.213 1.00 33.65 303 GLY A C 1
ATOM 2021 O O . GLY A 1 283 ? 15.326 64.341 -2.541 1.00 28.53 303 GLY A O 1
ATOM 2022 N N . GLY A 1 284 ? 16.777 64.100 -4.244 1.00 36.57 304 GLY A N 1
ATOM 2023 C CA . GLY A 1 284 ? 16.676 65.473 -4.679 1.00 33.22 304 GLY A CA 1
ATOM 2024 C C . GLY A 1 284 ? 17.639 66.391 -3.948 1.00 29.72 304 GLY A C 1
ATOM 2025 O O . GLY A 1 284 ? 18.725 65.976 -3.524 1.00 30.78 304 GLY A O 1
ATOM 2026 N N . PRO A 1 285 ? 17.260 67.665 -3.800 1.00 30.05 305 PRO A N 1
ATOM 2027 C CA . PRO A 1 285 ? 18.097 68.609 -3.043 1.00 27.82 305 PRO A CA 1
ATOM 2028 C C . PRO A 1 285 ? 18.309 68.129 -1.616 1.00 26.18 305 PRO A C 1
ATOM 2029 O O . PRO A 1 285 ? 17.455 67.454 -1.033 1.00 25.00 305 PRO A O 1
ATOM 2033 N N . ALA A 1 286 ? 19.461 68.488 -1.051 1.00 22.43 306 ALA A N 1
ATOM 2034 C CA . ALA A 1 286 ? 19.786 68.089 0.313 1.00 20.94 306 ALA A CA 1
ATOM 2035 C C . ALA A 1 286 ? 20.630 69.162 0.989 1.00 23.56 306 ALA A C 1
ATOM 2036 O O . ALA A 1 286 ? 21.420 69.852 0.338 1.00 21.66 306 ALA A O 1
ATOM 2038 N N . GLY A 1 287 ? 20.477 69.270 2.306 1.00 21.09 307 GLY A N 1
ATOM 2039 C CA . GLY A 1 287 ? 21.322 70.154 3.090 1.00 19.48 307 GLY A CA 1
ATOM 2040 C C . GLY A 1 287 ? 20.959 70.053 4.557 1.00 20.76 307 GLY A C 1
ATOM 2041 O O . GLY A 1 287 ? 19.858 69.633 4.922 1.00 20.40 307 GLY A O 1
ATOM 2042 N N . VAL A 1 288 ? 21.915 70.439 5.398 1.00 20.21 308 VAL A N 1
ATOM 2043 C CA . VAL A 1 288 ? 21.658 70.621 6.823 1.00 19.50 308 VAL A CA 1
ATOM 2044 C C . VAL A 1 288 ? 22.201 71.988 7.217 1.00 20.46 308 VAL A C 1
ATOM 2045 O O . VAL A 1 288 ? 23.225 72.439 6.689 1.00 20.64 308 VAL A O 1
ATOM 2049 N N . ILE A 1 289 ? 21.497 72.665 8.116 1.00 20.34 309 ILE A N 1
ATOM 2050 C CA . ILE A 1 289 ? 21.884 74.001 8.556 1.00 18.15 309 ILE A CA 1
ATOM 2051 C C . ILE A 1 289 ? 21.694 74.065 10.062 1.00 20.82 309 ILE A C 1
ATOM 2052 O O . ILE A 1 289 ? 20.765 73.453 10.601 1.00 19.20 309 ILE A O 1
ATOM 2057 N N . ALA A 1 290 ? 22.594 74.774 10.748 1.00 18.24 310 ALA A N 1
ATOM 2058 C CA . ALA A 1 290 ? 22.499 74.873 12.196 1.00 18.27 310 ALA A CA 1
ATOM 2059 C C . ALA A 1 290 ? 23.221 76.121 12.672 1.00 22.78 310 ALA A C 1
ATOM 2060 O O . ALA A 1 290 ? 24.154 76.608 12.028 1.00 20.83 310 ALA A O 1
ATOM 2062 N N . THR A 1 291 ? 22.762 76.630 13.806 1.00 19.62 311 THR A N 1
ATOM 2063 C CA . THR A 1 291 ? 23.411 77.717 14.522 1.00 17.77 311 THR A CA 1
ATOM 2064 C C . THR A 1 291 ? 23.533 77.271 15.965 1.00 20.83 311 THR A C 1
ATOM 2065 O O . THR A 1 291 ? 22.575 76.737 16.530 1.00 21.36 311 THR A O 1
ATOM 2069 N N . ILE A 1 292 ? 24.705 77.468 16.553 1.00 19.61 312 ILE A N 1
ATOM 2070 C CA . ILE A 1 292 ? 24.989 77.007 17.907 1.00 20.39 312 ILE A CA 1
ATOM 2071 C C . ILE A 1 292 ? 25.596 78.163 18.678 1.00 22.34 312 ILE A C 1
ATOM 2072 O O . ILE A 1 292 ? 26.572 78.768 18.219 1.00 22.12 312 ILE A O 1
ATOM 2077 N N . LEU A 1 293 ? 25.043 78.463 19.850 1.00 20.64 313 LEU A N 1
ATOM 2078 C CA . LEU A 1 293 ? 25.644 79.445 20.744 1.00 21.02 313 LEU A CA 1
ATOM 2079 C C . LEU A 1 293 ? 26.059 78.758 22.035 1.00 21.09 313 LEU A C 1
ATOM 2080 O O . LEU A 1 293 ? 25.250 78.063 22.660 1.00 21.89 313 LEU A O 1
ATOM 2085 N N . ILE A 1 294 ? 27.309 78.971 22.434 1.00 18.66 314 ILE A N 1
ATOM 2086 C CA . ILE A 1 294 ? 27.877 78.395 23.643 1.00 18.37 314 ILE A CA 1
ATOM 2087 C C . ILE A 1 294 ? 28.142 79.528 24.625 1.00 20.17 314 ILE A C 1
ATOM 2088 O O . ILE A 1 294 ? 28.706 80.559 24.243 1.00 20.00 314 ILE A O 1
ATOM 2093 N N . THR A 1 295 ? 27.734 79.348 25.879 1.00 19.61 315 THR A N 1
ATOM 2094 C CA . THR A 1 295 ? 28.011 80.336 26.915 1.00 20.50 315 THR A CA 1
ATOM 2095 C C . THR A 1 295 ? 29.218 79.912 27.742 1.00 21.90 315 THR A C 1
ATOM 2096 O O . THR A 1 295 ? 29.440 78.723 27.988 1.00 21.29 315 THR A O 1
ATOM 2100 N N . TYR A 1 296 ? 29.988 80.903 28.181 1.00 22.09 316 TYR A N 1
ATOM 2101 C CA . TYR A 1 296 ? 31.166 80.685 29.009 1.00 24.51 316 TYR A CA 1
ATOM 2102 C C . TYR A 1 296 ? 30.988 81.317 30.385 1.00 23.78 316 TYR A C 1
ATOM 2103 O O . TYR A 1 296 ? 30.231 82.278 30.557 1.00 20.19 316 TYR A O 1
ATOM 2112 N N . SER A 1 297 ? 31.722 80.772 31.369 1.00 22.56 317 SER A N 1
ATOM 2113 C CA . SER A 1 297 ? 31.553 81.191 32.758 1.00 25.34 317 SER A CA 1
ATOM 2114 C C . SER A 1 297 ? 31.981 82.632 32.998 1.00 28.22 317 SER A C 1
ATOM 2115 O O . SER A 1 297 ? 31.579 83.215 34.009 1.00 28.46 317 SER A O 1
ATOM 2118 N N . ASP A 1 298 ? 32.790 83.221 32.117 1.00 24.73 318 ASP A N 1
ATOM 2119 C CA . ASP A 1 298 ? 33.165 84.623 32.268 1.00 24.88 318 ASP A CA 1
ATOM 2120 C C . ASP A 1 298 ? 32.141 85.573 31.652 1.00 22.78 318 ASP A C 1
ATOM 2121 O O . ASP A 1 298 ? 32.424 86.766 31.510 1.00 27.64 318 ASP A O 1
ATOM 2126 N N . GLY A 1 299 ? 30.965 85.075 31.273 1.00 25.90 319 GLY A N 1
ATOM 2127 C CA . GLY A 1 299 ? 29.949 85.906 30.664 1.00 23.53 319 GLY A CA 1
ATOM 2128 C C . GLY A 1 299 ? 30.043 86.042 29.159 1.00 28.65 319 GLY A C 1
ATOM 2129 O O . GLY A 1 299 ? 29.103 86.565 28.545 1.00 25.42 319 GLY A O 1
ATOM 2130 N N . SER A 1 300 ? 31.140 85.599 28.542 1.00 23.56 320 SER A N 1
ATOM 2131 C CA . SER A 1 300 ? 31.265 85.645 27.092 1.00 22.62 320 SER A CA 1
ATOM 2132 C C . SER A 1 300 ? 30.502 84.487 26.456 1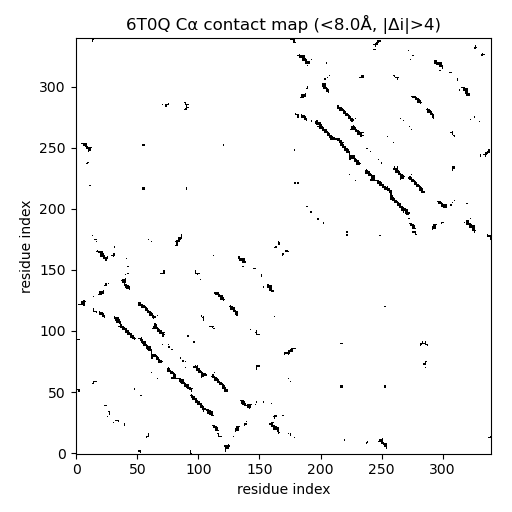.00 22.98 320 SER A C 1
ATOM 2133 O O . SER A 1 300 ? 29.950 83.616 27.135 1.00 23.03 320 SER A O 1
ATOM 2136 N N . ASN A 1 301 ? 30.490 84.468 25.125 1.00 20.53 321 ASN A N 1
ATOM 2137 C CA . ASN A 1 301 ? 29.822 83.416 24.378 1.00 21.42 321 ASN A CA 1
ATOM 2138 C C . ASN A 1 301 ? 30.530 83.262 23.041 1.00 24.94 321 ASN A C 1
ATOM 2139 O O . ASN A 1 301 ? 31.368 84.083 22.653 1.00 26.71 321 ASN A O 1
ATOM 2144 N N . GLU A 1 302 ? 30.171 82.212 22.318 1.00 18.74 322 GLU A N 1
ATOM 2145 C CA . GLU A 1 302 ? 30.584 82.150 20.929 1.00 21.89 322 GLU A CA 1
ATOM 2146 C C . GLU A 1 302 ? 29.520 81.421 20.131 1.00 23.94 322 GLU A C 1
ATOM 2147 O O . GLU A 1 302 ? 28.823 80.542 20.647 1.00 23.11 322 GLU A O 1
ATOM 2153 N N . THR A 1 303 ? 29.409 81.805 18.866 1.00 21.95 323 THR A N 1
ATOM 2154 C CA . THR A 1 303 ? 28.471 81.214 17.929 1.00 25.32 323 THR A CA 1
ATOM 2155 C C . THR A 1 303 ? 29.233 80.388 16.904 1.00 27.80 323 THR A C 1
ATOM 2156 O O . THR A 1 303 ? 30.291 80.799 16.418 1.00 24.32 323 THR A O 1
ATOM 2160 N N . VAL A 1 304 ? 28.711 79.202 16.628 1.00 22.67 324 VAL A N 1
ATOM 2161 C CA . VAL A 1 304 ? 29.208 78.318 15.586 1.00 18.82 324 VAL A CA 1
ATOM 2162 C C . VAL A 1 304 ? 28.076 78.121 14.594 1.00 20.76 324 VAL A C 1
ATOM 2163 O O . VAL A 1 304 ? 26.925 77.943 15.003 1.00 22.47 324 VAL A O 1
ATOM 2167 N N . VAL A 1 305 ? 28.388 78.183 13.297 1.00 21.42 325 VAL A N 1
ATOM 2168 C CA . VAL A 1 305 ? 27.394 77.955 12.252 1.00 19.93 325 VAL A CA 1
ATOM 2169 C C . VAL A 1 305 ? 27.888 76.830 11.358 1.00 19.86 325 VAL A C 1
ATOM 2170 O O . VAL A 1 305 ? 29.092 76.578 11.253 1.00 21.58 325 VAL A O 1
ATOM 2174 N N . THR A 1 306 ? 26.949 76.140 10.714 1.00 19.64 326 THR A N 1
ATOM 2175 C CA . THR A 1 306 ? 27.337 75.208 9.668 1.00 18.59 326 THR A CA 1
ATOM 2176 C C . THR A 1 306 ? 28.043 75.969 8.553 1.00 19.46 326 THR A C 1
ATOM 2177 O O . THR A 1 306 ? 27.502 76.937 8.010 1.00 19.90 326 THR A O 1
ATOM 2181 N N . ASP A 1 307 ? 29.266 75.548 8.240 1.00 22.43 327 ASP A N 1
ATOM 2182 C CA . ASP A 1 307 ? 30.073 76.168 7.197 1.00 20.53 327 ASP A CA 1
ATOM 2183 C C . ASP A 1 307 ? 31.149 75.161 6.788 1.00 24.40 327 ASP A C 1
ATOM 2184 O O . ASP A 1 307 ? 31.115 73.995 7.198 1.00 21.54 327 ASP A O 1
ATOM 2189 N N . ALA A 1 308 ? 32.119 75.607 5.986 1.00 22.91 328 ALA A N 1
ATOM 2190 C CA . ALA A 1 308 ? 33.143 74.681 5.497 1.00 27.03 328 ALA A CA 1
ATOM 2191 C C . ALA A 1 308 ? 34.144 74.263 6.566 1.00 29.88 328 ALA A C 1
ATOM 2192 O O . ALA A 1 308 ? 34.997 73.408 6.287 1.00 29.23 328 ALA A O 1
ATOM 2194 N N . SER A 1 309 ? 34.070 74.816 7.782 1.00 26.27 329 SER A N 1
ATOM 2195 C CA . SER A 1 309 ? 34.944 74.349 8.851 1.00 26.46 329 SER A CA 1
ATOM 2196 C C . SER A 1 309 ? 34.442 73.063 9.487 1.00 30.61 329 SER A C 1
ATOM 2197 O O . SER A 1 309 ? 35.175 72.449 10.262 1.00 27.45 329 SER A O 1
ATOM 2200 N N . TRP A 1 310 ? 33.221 72.640 9.177 1.00 22.47 330 TRP A N 1
ATOM 2201 C CA . TRP A 1 310 ? 32.738 71.344 9.627 1.00 22.96 330 TRP A CA 1
ATOM 2202 C C . TRP A 1 310 ? 33.388 70.237 8.801 1.00 21.80 330 TRP A C 1
ATOM 2203 O O . TRP A 1 310 ? 33.671 70.415 7.619 1.00 25.64 330 TRP A O 1
ATOM 2214 N N . LYS A 1 311 ? 33.634 69.095 9.436 1.00 23.90 331 LYS A N 1
ATOM 2215 C CA . LYS A 1 311 ? 34.080 67.911 8.710 1.00 26.54 331 LYS A CA 1
ATOM 2216 C C . LYS A 1 311 ? 32.872 67.077 8.300 1.00 27.18 331 LYS A C 1
ATOM 2217 O O . LYS A 1 311 ? 31.842 67.076 8.975 1.00 27.09 331 LYS A O 1
ATOM 2223 N N . ALA A 1 312 ? 33.012 66.358 7.188 1.00 22.19 332 ALA A N 1
ATOM 2224 C CA . ALA A 1 312 ? 31.909 65.619 6.590 1.00 23.31 332 ALA A CA 1
ATOM 2225 C C . ALA A 1 312 ? 32.438 64.328 5.975 1.00 27.45 332 ALA A C 1
ATOM 2226 O O . ALA A 1 312 ? 33.603 64.253 5.584 1.00 27.25 332 ALA A O 1
ATOM 2228 N N . ILE A 1 313 ? 31.576 63.316 5.876 1.00 26.75 333 ILE A N 1
ATOM 2229 C CA . ILE A 1 313 ? 31.973 62.044 5.272 1.00 30.46 333 ILE A CA 1
ATOM 2230 C C . ILE A 1 313 ? 30.746 61.396 4.641 1.00 29.82 333 ILE A C 1
ATOM 2231 O O . ILE A 1 313 ? 29.633 61.516 5.158 1.00 27.68 333 ILE A O 1
ATOM 2236 N N . GLN A 1 314 ? 30.951 60.699 3.516 1.00 26.95 334 GLN A N 1
ATOM 2237 C CA . GLN A 1 314 ? 29.819 60.172 2.756 1.00 28.87 334 GLN A CA 1
ATOM 2238 C C . GLN A 1 314 ? 29.390 58.781 3.205 1.00 33.39 334 GLN A C 1
ATOM 2239 O O . GLN A 1 314 ? 28.195 58.467 3.174 1.00 35.82 334 GLN A O 1
ATOM 2245 N N . THR A 1 315 ? 30.336 57.930 3.589 1.00 29.72 335 THR A N 1
ATOM 2246 C CA . THR A 1 315 ? 30.028 56.643 4.205 1.00 33.27 335 THR A CA 1
ATOM 2247 C C . THR A 1 315 ? 30.268 56.804 5.699 1.00 32.51 335 THR A C 1
ATOM 2248 O O . THR A 1 315 ? 31.407 56.993 6.137 1.00 30.90 335 THR A O 1
ATOM 2252 N N . ILE A 1 316 ? 29.196 56.753 6.473 1.00 28.41 336 ILE A N 1
ATOM 2253 C CA . ILE A 1 316 ? 29.288 57.045 7.896 1.00 29.69 336 ILE A CA 1
ATOM 2254 C C . ILE A 1 316 ? 29.904 55.861 8.629 1.00 31.80 336 ILE A C 1
ATOM 2255 O O . ILE A 1 316 ? 29.365 54.750 8.561 1.00 33.57 336 ILE A O 1
ATOM 2260 N N . PRO A 1 317 ? 31.001 56.051 9.351 1.00 31.33 337 PRO A N 1
ATOM 2261 C CA . PRO A 1 317 ? 31.589 54.947 10.110 1.00 36.06 337 PRO A CA 1
ATOM 2262 C C . PRO A 1 317 ? 30.881 54.739 11.438 1.00 38.34 337 PRO A C 1
ATOM 2263 O O . PRO A 1 317 ? 30.249 55.642 11.991 1.00 31.38 337 PRO A O 1
ATOM 2267 N N . GLN A 1 318 ? 31.025 53.523 11.960 1.00 41.42 338 GLN A N 1
ATOM 2268 C CA . GLN A 1 318 ? 30.563 53.245 13.313 1.00 44.11 338 GLN A CA 1
ATOM 2269 C C . GLN A 1 318 ? 31.306 54.133 14.302 1.00 37.30 338 GLN A C 1
ATOM 2270 O O . GLN A 1 318 ? 32.515 54.343 14.184 1.00 37.19 338 GLN A O 1
ATOM 2276 N N . GLY A 1 319 ? 30.568 54.694 15.259 1.00 35.41 339 GLY A N 1
ATOM 2277 C CA . GLY A 1 319 ? 31.173 55.633 16.184 1.00 35.63 339 GLY A CA 1
ATOM 2278 C C . GLY A 1 319 ? 31.448 57.013 15.620 1.00 38.37 339 GLY A C 1
ATOM 2279 O O . GLY A 1 319 ? 32.270 57.746 16.178 1.00 32.52 339 GLY A O 1
ATOM 2280 N N . PHE A 1 320 ? 30.774 57.400 14.532 1.00 30.20 340 PHE A N 1
ATOM 2281 C CA . PHE A 1 320 ? 30.976 58.722 13.948 1.00 29.08 340 PHE A CA 1
ATOM 2282 C C . PHE A 1 320 ? 30.678 59.850 14.931 1.00 27.04 340 PHE A C 1
ATOM 2283 O O . PHE A 1 320 ? 31.167 60.968 14.733 1.00 29.68 340 PHE A O 1
ATOM 2291 N N . GLN A 1 321 ? 29.873 59.594 15.967 1.00 26.25 341 GLN A N 1
ATOM 2292 C CA . GLN A 1 321 ? 29.465 60.639 16.902 1.00 28.86 341 GLN A CA 1
ATOM 2293 C C . GLN A 1 321 ? 30.323 60.789 18.167 1.00 32.13 341 GLN A C 1
ATOM 2294 O O . GLN A 1 321 ? 30.169 61.811 18.852 1.00 35.39 341 GLN A O 1
ATOM 2300 N N . PRO A 1 322 ? 31.170 59.828 18.556 1.00 35.54 342 PRO A N 1
ATOM 2301 C CA . PRO A 1 322 ? 32.048 60.046 19.709 1.00 31.42 342 PRO A CA 1
ATOM 2302 C C . PRO A 1 322 ? 32.988 61.219 19.517 1.00 30.99 342 PRO A C 1
ATOM 2303 O O . PRO A 1 322 ? 33.425 61.519 18.391 1.00 35.83 342 PRO A O 1
ATOM 2307 N N . PRO A 1 323 ? 33.396 61.860 20.617 1.00 37.39 343 PRO A N 1
ATOM 2308 C CA . PRO A 1 323 ? 34.147 63.122 20.506 1.00 39.08 343 PRO A CA 1
ATOM 2309 C C . PRO A 1 323 ? 35.567 62.984 19.982 1.00 40.50 343 PRO A C 1
ATOM 2310 O O . PRO A 1 323 ? 36.021 63.882 19.257 1.00 41.58 343 PRO A O 1
ATOM 2314 N N . LEU A 1 324 ? 36.294 61.915 20.323 1.00 27.35 344 LEU A N 1
ATOM 2315 C CA . LEU A 1 324 ? 37.725 61.852 20.034 1.00 30.17 344 LEU A CA 1
ATOM 2316 C C . LEU A 1 324 ? 38.082 60.906 18.890 1.00 40.04 344 LEU A C 1
ATOM 2317 O O . LEU A 1 324 ? 39.168 60.316 18.888 1.00 44.71 344 LEU A O 1
ATOM 2322 N N . ILE A 1 325 ? 37.217 60.775 17.885 1.00 28.82 345 ILE A N 1
ATOM 2323 C CA . ILE A 1 325 ? 37.536 59.828 16.822 1.00 31.00 345 ILE A CA 1
ATOM 2324 C C . ILE A 1 325 ? 38.644 60.385 15.936 1.00 34.10 345 ILE A C 1
ATOM 2325 O O . ILE A 1 325 ? 38.933 61.592 15.909 1.00 32.26 345 ILE A O 1
ATOM 2330 N N . ASP A 1 326 ? 39.271 59.478 15.195 1.00 27.36 346 ASP A N 1
ATOM 2331 C CA . ASP A 1 326 ? 40.209 59.841 14.144 1.00 27.83 346 ASP A CA 1
ATOM 2332 C C . ASP A 1 326 ? 39.422 60.368 12.953 1.00 33.33 346 ASP A C 1
ATOM 2333 O O . ASP A 1 326 ? 38.621 59.636 12.355 1.00 35.83 346 ASP A O 1
ATOM 2338 N N . GLU A 1 327 ? 39.641 61.634 12.609 1.00 30.05 347 GLU A N 1
ATOM 2339 C CA . GLU A 1 327 ? 38.920 62.260 11.515 1.00 32.29 347 GLU A CA 1
ATOM 2340 C C . GLU A 1 327 ? 39.663 62.154 10.190 1.00 37.24 347 GLU A C 1
ATOM 2341 O O . GLU A 1 327 ? 39.324 62.866 9.238 1.00 35.38 347 GLU A O 1
ATOM 2347 N N . PHE A 1 328 ? 40.645 61.261 10.097 1.00 33.78 348 PHE A N 1
ATOM 2348 C CA . PHE A 1 328 ? 41.285 61.012 8.813 1.00 35.68 348 PHE A CA 1
ATOM 2349 C C . PHE A 1 328 ? 40.245 60.540 7.802 1.00 32.81 348 PHE A C 1
ATOM 2350 O O . PHE A 1 328 ? 39.375 59.721 8.114 1.00 35.40 348 PHE A O 1
ATOM 2358 N N . GLY A 1 329 ? 40.336 61.059 6.581 1.00 32.35 349 GLY A N 1
ATOM 2359 C CA . GLY A 1 329 ? 39.389 60.702 5.548 1.00 35.50 349 GLY A CA 1
ATOM 2360 C C . GLY A 1 329 ? 38.092 61.487 5.551 1.00 39.02 349 GLY A C 1
ATOM 2361 O O . GLY A 1 329 ? 37.303 61.343 4.610 1.00 38.59 349 GLY A O 1
ATOM 2362 N N . TRP A 1 330 ? 37.828 62.294 6.577 1.00 34.70 350 TRP A N 1
ATOM 2363 C CA . TRP A 1 330 ? 36.708 63.226 6.528 1.00 34.55 350 TRP A CA 1
ATOM 2364 C C . TRP A 1 330 ? 37.105 64.461 5.726 1.00 34.26 350 TRP A C 1
ATOM 2365 O O . TRP A 1 330 ? 38.228 64.955 5.842 1.00 38.03 350 TRP A O 1
ATOM 2376 N N . GLU A 1 331 ? 36.181 64.964 4.916 1.00 31.63 351 GLU A N 1
ATOM 2377 C CA . GLU A 1 331 ? 36.427 66.140 4.095 1.00 35.88 351 GLU A CA 1
ATOM 2378 C C . GLU A 1 331 ? 35.838 67.388 4.746 1.00 33.87 351 GLU A C 1
ATOM 2379 O O . GLU A 1 331 ? 34.989 67.314 5.637 1.00 29.92 351 GLU A O 1
ATOM 2385 N N . SER A 1 332 ? 36.301 68.547 4.285 1.00 25.61 352 SER A N 1
ATOM 2386 C CA . SER A 1 332 ? 35.613 69.794 4.584 1.00 34.29 352 SER A CA 1
ATOM 2387 C C . SER A 1 332 ? 34.193 69.744 4.034 1.00 35.36 352 SER A C 1
ATOM 2388 O O . SER A 1 332 ? 33.981 69.361 2.881 1.00 31.33 352 SER A O 1
ATOM 2391 N N . ALA A 1 333 ? 33.219 70.122 4.859 1.00 29.11 353 ALA A N 1
ATOM 2392 C CA . ALA A 1 333 ? 31.845 70.205 4.376 1.00 26.53 353 ALA A CA 1
ATOM 2393 C C . ALA A 1 333 ? 31.748 71.216 3.239 1.00 25.03 353 ALA A C 1
ATOM 2394 O O . ALA A 1 333 ? 32.470 72.217 3.205 1.00 24.96 353 ALA A O 1
ATOM 2396 N N . LYS A 1 334 ? 30.841 70.950 2.303 1.00 23.54 354 LYS A N 1
ATOM 2397 C CA . LYS A 1 334 ? 30.602 71.838 1.171 1.00 26.22 354 LYS A CA 1
ATOM 2398 C C . LYS A 1 334 ? 29.452 72.782 1.495 1.00 25.99 354 LYS A C 1
ATOM 2399 O O . LYS A 1 334 ? 28.382 72.342 1.929 1.00 23.53 354 LYS A O 1
ATOM 2405 N N . ILE A 1 335 ? 29.672 74.073 1.284 1.00 21.31 355 ILE A N 1
ATOM 2406 C CA . ILE A 1 335 ? 28.596 75.050 1.426 1.00 22.45 355 ILE A CA 1
ATOM 2407 C C . ILE A 1 335 ? 27.703 74.960 0.196 1.00 25.09 355 ILE A C 1
ATOM 2408 O O . ILE A 1 335 ? 28.155 75.179 -0.931 1.00 25.21 355 ILE A O 1
ATOM 2413 N N . ILE A 1 336 ? 26.444 74.579 0.408 1.00 22.82 356 ILE A N 1
ATOM 2414 C CA . ILE A 1 336 ? 25.480 74.559 -0.685 1.00 22.57 356 ILE A CA 1
ATOM 2415 C C . ILE A 1 336 ? 24.963 75.965 -0.954 1.00 25.39 356 ILE A C 1
ATOM 2416 O O . ILE A 1 336 ? 24.804 76.369 -2.111 1.00 24.17 356 ILE A O 1
ATOM 2421 N N . GLY A 1 337 ? 24.709 76.730 0.106 1.00 21.41 357 GLY A N 1
ATOM 2422 C CA . GLY A 1 337 ? 24.314 78.125 -0.034 1.00 19.45 357 GLY A CA 1
ATOM 2423 C C . GLY A 1 337 ? 24.120 78.739 1.342 1.00 21.70 357 GLY A C 1
ATOM 2424 O O . GLY A 1 337 ? 23.954 78.034 2.342 1.00 22.15 357 GLY A O 1
ATOM 2425 N N . ALA A 1 338 ? 24.169 80.069 1.378 1.00 18.59 358 ALA A N 1
ATOM 2426 C CA . ALA A 1 338 ? 23.829 80.752 2.622 1.00 22.41 358 ALA A CA 1
ATOM 2427 C C . ALA A 1 338 ? 22.334 80.610 2.886 1.00 23.73 358 ALA A C 1
ATOM 2428 O O . ALA A 1 338 ? 21.543 80.409 1.964 1.00 22.16 358 ALA A O 1
ATOM 2430 N N . PHE A 1 339 ? 21.942 80.721 4.155 1.00 23.19 359 PHE A N 1
ATOM 2431 C CA . PHE A 1 339 ? 20.520 80.648 4.480 1.00 20.29 359 PHE A CA 1
ATOM 2432 C C . PHE A 1 339 ? 19.748 81.653 3.643 1.00 24.31 359 PHE A C 1
ATOM 2433 O O . PHE A 1 339 ? 20.140 82.817 3.541 1.00 20.99 359 PHE A O 1
ATOM 2441 N N . GLY A 1 340 ? 18.658 81.190 3.023 1.00 20.19 360 GLY A N 1
ATOM 2442 C 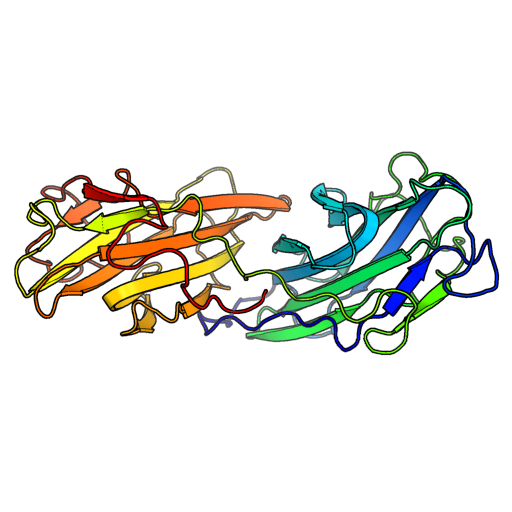CA . GLY A 1 340 ? 17.840 82.008 2.138 1.00 21.52 360 GLY A CA 1
ATOM 2443 C C . GLY A 1 340 ? 17.785 81.500 0.708 1.00 19.94 360 GLY A C 1
ATOM 2444 O O . GLY A 1 340 ? 16.804 81.757 0.006 1.00 21.93 360 GLY A O 1
ATOM 2445 N N . VAL A 1 341 ? 18.832 80.798 0.254 1.00 17.31 361 VAL A N 1
ATOM 2446 C CA . VAL A 1 341 ? 18.860 80.334 -1.129 1.00 16.85 361 VAL A CA 1
ATOM 2447 C C . VAL A 1 341 ? 17.690 79.399 -1.421 1.00 22.65 361 VAL A C 1
ATOM 2448 O O . VAL A 1 341 ? 17.205 78.665 -0.547 1.00 21.00 361 VAL A O 1
ATOM 2452 N N . ALA A 1 342 ? 17.242 79.430 -2.675 1.00 19.31 362 ALA A N 1
ATOM 2453 C CA . ALA A 1 342 ? 16.404 78.376 -3.224 1.00 20.19 362 ALA A CA 1
ATOM 2454 C C . ALA A 1 342 ? 17.112 77.026 -3.079 1.00 25.99 362 ALA A C 1
ATOM 2455 O O . ALA A 1 342 ? 18.345 76.959 -3.088 1.00 22.18 362 ALA A O 1
ATOM 2457 N N . PRO A 1 343 ? 16.359 75.926 -2.952 1.00 23.54 363 PRO A N 1
ATOM 2458 C CA . PRO A 1 343 ? 14.895 75.875 -2.997 1.00 26.04 363 PRO A CA 1
ATOM 2459 C C . PRO A 1 343 ? 14.226 76.129 -1.652 1.00 21.54 363 PRO A C 1
ATOM 2460 O O . PRO A 1 343 ? 13.013 76.285 -1.635 1.00 30.29 363 PRO A O 1
ATOM 2464 N N . TRP A 1 344 ? 14.989 76.191 -0.553 1.00 20.04 364 TRP A N 1
ATOM 2465 C CA . TRP A 1 344 ? 14.354 76.291 0.760 1.00 22.56 364 TRP A CA 1
ATOM 2466 C C . TRP A 1 344 ? 13.882 77.707 1.078 1.00 27.44 364 TRP A C 1
ATOM 2467 O O . TRP A 1 344 ? 12.886 77.872 1.791 1.00 27.23 364 TRP A O 1
ATOM 2478 N N . GLY A 1 345 ? 14.564 78.730 0.576 1.00 20.62 365 GLY A N 1
ATOM 2479 C CA . GLY A 1 345 ? 14.091 80.078 0.852 1.00 18.30 365 GLY A CA 1
ATOM 2480 C C . GLY A 1 345 ? 14.390 80.529 2.278 1.00 21.08 365 GLY A C 1
ATOM 2481 O O . GLY A 1 345 ? 15.118 79.888 3.039 1.00 20.51 365 GLY A O 1
ATOM 2482 N N . ALA A 1 346 ? 13.787 81.660 2.639 1.00 19.60 366 ALA A N 1
ATOM 2483 C CA . ALA A 1 346 ? 14.051 82.301 3.923 1.00 19.05 366 ALA A CA 1
ATOM 2484 C C . ALA A 1 346 ? 12.921 82.134 4.932 1.00 22.14 366 ALA A C 1
ATOM 2485 O O . ALA A 1 346 ? 12.997 82.715 6.021 1.00 21.88 366 ALA A O 1
ATOM 2487 N N . GLY A 1 347 ? 11.873 81.370 4.604 1.00 22.00 367 GLY A N 1
ATOM 2488 C CA . GLY A 1 347 ? 10.684 81.273 5.439 1.00 25.42 367 GLY A CA 1
ATOM 2489 C C . GLY A 1 347 ? 10.710 80.278 6.588 1.00 26.98 367 GLY A C 1
ATOM 2490 O O . GLY A 1 347 ? 9.662 80.046 7.197 1.00 25.80 367 GLY A O 1
ATOM 2491 N N . MET A 1 348 ? 11.857 79.684 6.914 1.00 21.20 368 MET A N 1
ATOM 2492 C CA . MET A 1 348 ?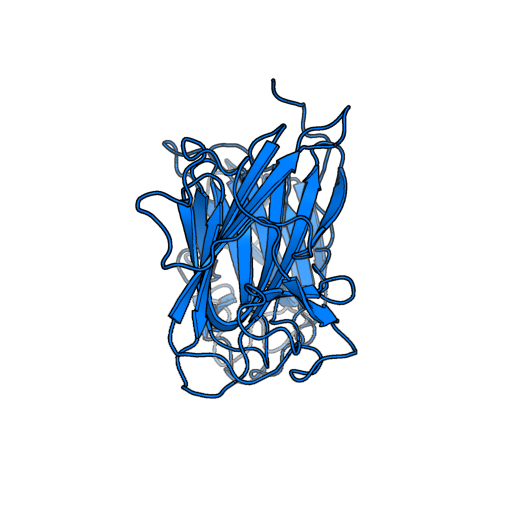 11.947 78.726 8.023 1.00 21.61 368 MET A CA 1
ATOM 2493 C C . MET A 1 348 ? 11.200 79.203 9.271 1.00 20.23 368 MET A C 1
ATOM 2494 O O . MET A 1 348 ? 11.418 80.315 9.759 1.00 20.99 368 MET A O 1
ATOM 2499 N N . VAL A 1 349 ? 10.333 78.349 9.799 1.00 21.57 369 VAL A N 1
ATOM 2500 C CA . VAL A 1 349 ? 9.714 78.619 11.094 1.00 22.34 369 VAL A CA 1
ATOM 2501 C C . VAL A 1 349 ? 10.729 78.306 12.194 1.00 21.99 369 VAL A C 1
ATOM 2502 O O . VAL A 1 349 ? 11.154 77.158 12.355 1.00 22.41 369 VAL A O 1
ATOM 2506 N N . ILE A 1 350 ? 11.112 79.326 12.955 1.00 19.28 370 ILE A N 1
ATOM 2507 C CA . ILE A 1 350 ? 12.111 79.203 14.017 1.00 19.32 370 ILE A CA 1
ATOM 2508 C C . ILE A 1 350 ? 11.415 79.363 15.364 1.00 23.12 370 ILE A C 1
ATOM 2509 O O . ILE A 1 350 ? 10.600 80.286 15.515 1.00 20.31 370 ILE A O 1
ATOM 2514 N N . PRO A 1 351 ? 11.710 78.526 16.365 1.00 20.57 371 PRO A N 1
ATOM 2515 C CA . PRO A 1 351 ? 11.105 78.717 17.691 1.00 20.97 371 PRO A CA 1
ATOM 2516 C C . PRO A 1 351 ? 11.437 80.083 18.271 1.00 22.23 371 PRO A C 1
ATOM 2517 O O . PRO A 1 351 ? 12.525 80.621 18.065 1.00 19.43 371 PRO A O 1
ATOM 2521 N N . SER A 1 352 ? 10.474 80.641 18.999 1.00 20.77 372 SER A N 1
ATOM 2522 C CA . SER A 1 352 ? 10.675 81.913 19.680 1.00 21.18 372 SER A CA 1
ATOM 2523 C C . SER A 1 352 ? 11.706 81.783 20.792 1.00 21.12 372 SER A C 1
ATOM 2524 O O . SER A 1 352 ? 11.788 80.756 21.472 1.00 22.07 372 SER A O 1
ATOM 2527 N N . ALA A 1 353 ? 12.485 82.840 20.989 1.00 22.36 373 ALA A N 1
ATOM 2528 C CA . ALA A 1 353 ? 13.451 82.881 22.082 1.00 21.34 373 ALA A CA 1
ATOM 2529 C C . ALA A 1 353 ? 12.750 82.892 23.440 1.00 24.45 373 ALA A C 1
ATOM 2530 O O . ALA A 1 353 ? 11.636 83.413 23.569 1.00 18.95 373 ALA A O 1
#

Organism: Pleurotus ostreatus (NCBI:txid5322)